Protein AF-A0A431KUE7-F1 (afdb_monomer_lite)

Foldseek 3Di:
DVVLCVLVVVVVVVVVVVVVVVVVVVVVVVVVVVVVVPPPPPPPPPDPDDDDPDPDDDDDDDDDDDDDDDDDDDDDDDDDDDDDPPVVPVVVVVPPPPDDPVVVVCCCVPPPVVLLVVLVVLLVVLLVVLVVCVVVVVDDLVVNLSVLLSQLVVLQVVLVVLVVPCVVNVDNSNSVSSNVSSVSSNVSSVVD

Structure (mmCIF, N/CA/C/O backbone):
data_AF-A0A431KUE7-F1
#
_entry.id   AF-A0A431KUE7-F1
#
loop_
_atom_site.group_PDB
_atom_site.id
_atom_site.type_symbol
_atom_site.label_atom_id
_atom_site.label_alt_id
_atom_site.label_comp_id
_atom_site.label_asym_id
_atom_site.label_entity_id
_atom_site.label_seq_id
_atom_site.pdbx_PDB_ins_code
_atom_site.Cartn_x
_atom_site.Cartn_y
_atom_site.Cartn_z
_atom_site.occupancy
_atom_site.B_iso_or_equiv
_atom_site.auth_seq_id
_atom_site.auth_comp_id
_atom_site.auth_asym_id
_atom_site.auth_atom_id
_atom_site.pdbx_PDB_model_num
ATOM 1 N N . MET A 1 1 ? -21.364 -4.964 9.726 1.00 56.75 1 MET A N 1
ATOM 2 C CA . MET A 1 1 ? -21.565 -6.120 8.824 1.00 56.75 1 MET A CA 1
ATOM 3 C C . MET A 1 1 ? -21.687 -5.742 7.345 1.00 56.75 1 MET A C 1
ATOM 5 O O . MET A 1 1 ? -20.859 -6.237 6.592 1.00 56.75 1 MET A O 1
ATOM 9 N N . PRO A 1 2 ? -22.594 -4.850 6.891 1.00 70.94 2 PRO A N 1
ATOM 10 C CA . PRO A 1 2 ? -22.755 -4.581 5.449 1.00 70.94 2 PRO A CA 1
ATOM 11 C C . PRO A 1 2 ? -21.521 -3.928 4.797 1.00 70.94 2 PRO A C 1
ATOM 13 O O . PRO A 1 2 ? -21.146 -4.286 3.687 1.00 70.94 2 PRO A O 1
ATOM 16 N N . LEU A 1 3 ? -20.826 -3.040 5.517 1.00 62.88 3 LEU A N 1
ATOM 17 C CA . LEU A 1 3 ? -19.594 -2.400 5.034 1.00 62.88 3 LEU A CA 1
ATOM 18 C C . LEU A 1 3 ? -18.443 -3.406 4.836 1.00 62.88 3 LEU A C 1
ATOM 20 O O . LEU A 1 3 ? -17.674 -3.296 3.890 1.00 62.88 3 LEU A O 1
ATOM 24 N N . LEU A 1 4 ? -18.357 -4.415 5.710 1.00 58.00 4 LEU A N 1
ATOM 25 C CA . LEU A 1 4 ? -17.328 -5.458 5.667 1.00 58.00 4 LEU A CA 1
ATOM 26 C C . LEU A 1 4 ? -17.503 -6.335 4.423 1.00 58.00 4 LEU A C 1
ATOM 28 O O . LEU A 1 4 ? -16.537 -6.604 3.715 1.00 58.00 4 LEU A O 1
ATOM 32 N N . LEU A 1 5 ? -18.747 -6.702 4.110 1.00 72.81 5 LEU A N 1
ATOM 33 C CA . LEU A 1 5 ? -19.073 -7.438 2.889 1.00 72.81 5 LEU A CA 1
ATOM 34 C C . LEU A 1 5 ? -18.775 -6.626 1.627 1.00 72.81 5 LEU A C 1
ATOM 36 O O . LEU A 1 5 ? -18.287 -7.190 0.656 1.00 72.81 5 LEU A O 1
ATOM 40 N N . LEU A 1 6 ? -19.003 -5.310 1.644 1.00 74.12 6 LEU A N 1
ATOM 41 C CA . LEU A 1 6 ? -18.660 -4.444 0.512 1.00 74.12 6 LEU A CA 1
ATOM 42 C C . LEU A 1 6 ? -17.153 -4.352 0.283 1.00 74.12 6 LEU A C 1
ATOM 44 O O . LEU A 1 6 ? -16.698 -4.410 -0.853 1.00 74.12 6 LEU A O 1
ATOM 48 N N . ILE A 1 7 ? -16.377 -4.240 1.355 1.00 71.88 7 ILE A N 1
ATOM 49 C CA . ILE A 1 7 ? -14.917 -4.155 1.297 1.00 71.88 7 ILE A CA 1
ATOM 50 C C . ILE A 1 7 ? -14.307 -5.461 0.782 1.00 71.88 7 ILE A C 1
ATOM 52 O O . ILE A 1 7 ? -13.531 -5.454 -0.175 1.00 71.88 7 ILE A O 1
ATOM 56 N N . VAL A 1 8 ? -14.676 -6.582 1.406 1.00 74.56 8 VAL A N 1
ATOM 57 C CA . VAL A 1 8 ? -14.211 -7.913 0.998 1.00 74.56 8 VAL A CA 1
ATOM 58 C C . VAL A 1 8 ? -14.700 -8.217 -0.412 1.00 74.56 8 VAL A C 1
ATOM 60 O O . VAL A 1 8 ? -13.931 -8.717 -1.225 1.00 74.56 8 VAL A O 1
ATOM 63 N N . GLY A 1 9 ? -15.937 -7.834 -0.731 1.00 75.94 9 GLY A N 1
ATOM 64 C CA . GLY A 1 9 ? -16.497 -7.906 -2.073 1.00 75.94 9 GLY A CA 1
ATOM 65 C C . GLY A 1 9 ? -15.663 -7.128 -3.085 1.00 75.94 9 GLY A C 1
ATOM 66 O O . GLY A 1 9 ? -15.292 -7.693 -4.103 1.00 75.94 9 GLY A O 1
ATOM 67 N N . CYS A 1 10 ? -15.285 -5.880 -2.804 1.00 77.50 10 CYS A N 1
ATOM 68 C CA . CYS A 1 10 ? -14.449 -5.074 -3.700 1.00 77.50 10 CYS A CA 1
ATOM 69 C C . CYS A 1 10 ? -13.061 -5.685 -3.925 1.00 77.50 10 CYS A C 1
ATOM 71 O O . CYS A 1 10 ? -12.593 -5.728 -5.063 1.00 77.50 10 CYS A O 1
ATOM 73 N N . LEU A 1 11 ? -12.413 -6.187 -2.868 1.00 78.44 11 LEU A N 1
ATOM 74 C CA . LEU A 1 11 ? -11.116 -6.862 -2.985 1.00 78.44 11 LEU A CA 1
ATOM 75 C C . LEU A 1 11 ? -11.233 -8.175 -3.768 1.00 78.44 11 LEU A C 1
ATOM 77 O O . LEU A 1 11 ? -10.432 -8.424 -4.667 1.00 78.44 11 LEU A O 1
ATOM 81 N N . ALA A 1 12 ? -12.259 -8.979 -3.482 1.00 71.50 12 ALA A N 1
ATOM 82 C CA . ALA A 1 12 ? -12.537 -10.221 -4.194 1.00 71.50 12 ALA A CA 1
ATOM 83 C C . ALA A 1 12 ? -12.877 -9.964 -5.667 1.00 71.50 12 ALA A C 1
ATOM 85 O O . ALA A 1 12 ? -12.396 -10.681 -6.537 1.00 71.50 12 ALA A O 1
ATOM 86 N N . ILE A 1 13 ? -13.646 -8.915 -5.965 1.00 84.38 13 ILE A N 1
ATOM 87 C CA . ILE A 1 13 ? -13.964 -8.485 -7.329 1.00 84.38 13 ILE A CA 1
ATOM 88 C C . ILE A 1 13 ? -12.685 -8.053 -8.044 1.00 84.38 13 ILE A C 1
ATOM 90 O O . ILE A 1 13 ? -12.422 -8.534 -9.141 1.00 84.38 13 ILE A O 1
ATOM 94 N N . GLY A 1 14 ? -11.855 -7.207 -7.431 1.00 78.69 14 GLY A N 1
ATOM 95 C CA . GLY A 1 14 ? -10.575 -6.799 -8.015 1.00 78.69 14 GLY A CA 1
ATOM 96 C C . GLY A 1 14 ? -9.669 -7.995 -8.323 1.00 78.69 14 GLY A C 1
ATOM 97 O O . GLY A 1 14 ? -9.117 -8.084 -9.421 1.00 78.69 14 GLY A O 1
ATOM 98 N N . PHE A 1 15 ? -9.594 -8.949 -7.394 1.00 78.62 15 PHE A N 1
ATOM 99 C CA . PHE A 1 15 ? -8.848 -10.194 -7.559 1.00 78.62 15 PHE A CA 1
ATOM 100 C C . PHE A 1 15 ? -9.417 -11.074 -8.686 1.00 78.62 15 PHE A C 1
ATOM 102 O O . PHE A 1 15 ? -8.670 -11.495 -9.568 1.00 78.62 15 PHE A O 1
ATOM 109 N N . LEU A 1 16 ? -10.739 -11.286 -8.729 1.00 81.56 16 LEU A N 1
ATOM 110 C CA . LEU A 1 16 ? -11.398 -12.037 -9.805 1.00 81.56 16 LEU A CA 1
ATOM 111 C C . LEU A 1 16 ? -11.159 -11.391 -11.171 1.00 81.56 16 LEU A C 1
ATOM 113 O O . LEU A 1 16 ? -10.879 -12.088 -12.140 1.00 81.56 16 LEU A O 1
ATOM 117 N N . TRP A 1 17 ? -11.245 -10.065 -11.263 1.00 84.31 17 TRP A N 1
ATOM 118 C CA . TRP A 1 17 ? -10.994 -9.342 -12.509 1.00 84.31 17 TRP A CA 1
ATOM 119 C C . TRP A 1 17 ? -9.551 -9.494 -12.982 1.00 84.31 17 TRP A C 1
ATOM 121 O O . TRP A 1 17 ? -9.301 -9.594 -14.184 1.00 84.31 17 TRP A O 1
ATOM 131 N N . GLN A 1 18 ? -8.602 -9.523 -12.050 1.00 83.31 18 GLN A N 1
ATOM 132 C CA . GLN A 1 18 ? -7.198 -9.746 -12.358 1.00 83.31 18 GLN A CA 1
ATOM 133 C C . GLN A 1 18 ? -6.961 -11.166 -12.887 1.00 83.31 18 GLN A C 1
ATOM 135 O O . GLN A 1 18 ? -6.241 -11.335 -13.872 1.00 83.31 18 GLN A O 1
ATOM 140 N N . GLU A 1 19 ? -7.612 -12.165 -12.291 1.00 79.94 19 GLU A N 1
ATOM 141 C CA . GLU A 1 19 ? -7.506 -13.554 -12.735 1.00 79.94 19 GLU A CA 1
ATOM 142 C C . GLU A 1 19 ? -8.193 -13.763 -14.092 1.00 79.94 19 GLU A C 1
ATOM 144 O O . GLU A 1 19 ? -7.609 -14.357 -14.993 1.00 79.94 19 GLU A O 1
ATOM 149 N N . VAL A 1 20 ? -9.370 -13.169 -14.314 1.00 90.25 20 VAL A N 1
ATOM 150 C CA . VAL A 1 20 ? -10.045 -13.190 -15.625 1.00 90.25 20 VAL A CA 1
ATOM 151 C C . VAL A 1 20 ? -9.170 -12.572 -16.714 1.00 90.25 20 VAL A C 1
ATOM 153 O O . VAL A 1 20 ? -9.070 -13.138 -17.802 1.00 90.25 20 VAL A O 1
ATOM 156 N N . ARG A 1 21 ? -8.511 -11.439 -16.434 1.00 88.00 21 ARG A N 1
ATOM 157 C CA . ARG A 1 21 ? -7.560 -10.827 -17.378 1.00 88.00 21 ARG A CA 1
ATOM 158 C C . ARG A 1 21 ? -6.402 -11.776 -17.679 1.00 88.00 21 ARG A C 1
ATOM 160 O O . ARG A 1 21 ? -6.122 -12.027 -18.841 1.00 88.00 21 ARG A O 1
ATOM 167 N N . ARG A 1 22 ? -5.823 -12.400 -16.650 1.00 88.25 22 ARG A N 1
ATOM 168 C CA . ARG A 1 22 ? -4.734 -13.376 -16.806 1.00 88.25 22 ARG A CA 1
ATOM 169 C C . ARG A 1 22 ? -5.136 -14.580 -17.660 1.00 88.25 22 ARG A C 1
ATOM 171 O O . ARG A 1 22 ? -4.338 -15.044 -18.471 1.00 88.25 22 ARG A O 1
ATOM 178 N N . LEU A 1 23 ? -6.344 -15.111 -17.464 1.00 89.56 23 LEU A N 1
ATOM 179 C CA . LEU A 1 23 ? -6.851 -16.229 -18.261 1.00 89.56 23 LEU A CA 1
ATOM 180 C C . LEU A 1 23 ? -7.063 -15.805 -19.713 1.00 89.56 23 LEU A C 1
ATOM 182 O O . LEU A 1 23 ? -6.693 -16.551 -20.614 1.00 89.56 23 LEU A O 1
ATOM 186 N N . ARG A 1 24 ? -7.608 -14.607 -19.935 1.00 93.06 24 ARG A N 1
ATOM 187 C CA . ARG A 1 24 ? -7.856 -14.074 -21.276 1.00 93.06 24 ARG A CA 1
ATOM 188 C C . ARG A 1 24 ? -6.556 -13.863 -22.052 1.00 93.06 24 ARG A C 1
ATOM 190 O O . ARG A 1 24 ? -6.455 -14.359 -23.166 1.00 93.06 24 ARG A O 1
ATOM 197 N N . ASP A 1 25 ? -5.542 -13.272 -21.422 1.00 93.00 25 ASP A N 1
ATOM 198 C CA . ASP A 1 25 ? -4.220 -13.079 -22.035 1.00 93.00 25 ASP A CA 1
ATOM 199 C C . ASP A 1 25 ? -3.572 -14.426 -22.419 1.00 93.00 25 ASP A C 1
ATOM 201 O O . ASP A 1 25 ? -2.949 -14.564 -23.473 1.00 93.00 25 ASP A O 1
ATOM 205 N N . ARG A 1 26 ? -3.741 -15.462 -21.580 1.00 90.44 26 ARG A N 1
ATOM 206 C CA . ARG A 1 26 ? -3.247 -16.818 -21.881 1.00 90.44 26 ARG A CA 1
ATOM 207 C C . ARG A 1 26 ? -3.989 -17.460 -23.046 1.00 90.44 26 ARG A C 1
ATOM 209 O O . ARG A 1 26 ? -3.343 -18.130 -23.844 1.00 90.44 26 ARG A O 1
ATOM 216 N N . VAL A 1 27 ? -5.308 -17.280 -23.130 1.00 94.75 27 VAL A N 1
ATOM 217 C CA . VAL A 1 27 ? -6.106 -17.783 -24.257 1.00 94.75 27 VAL A CA 1
ATOM 218 C C . VAL A 1 27 ? -5.650 -17.118 -25.548 1.00 94.75 27 VAL A C 1
ATOM 220 O O . VAL A 1 27 ? -5.309 -17.829 -26.480 1.00 94.75 27 VAL A O 1
ATOM 223 N N . GLU A 1 28 ? -5.519 -15.793 -25.567 1.00 94.56 28 GLU A N 1
ATOM 224 C CA . GLU A 1 28 ? -5.080 -15.052 -26.757 1.00 94.56 28 GLU A CA 1
ATOM 225 C C . GLU A 1 28 ? -3.667 -15.465 -27.207 1.00 94.56 28 GLU A C 1
ATOM 227 O O . GLU A 1 28 ? -3.408 -15.660 -28.393 1.00 9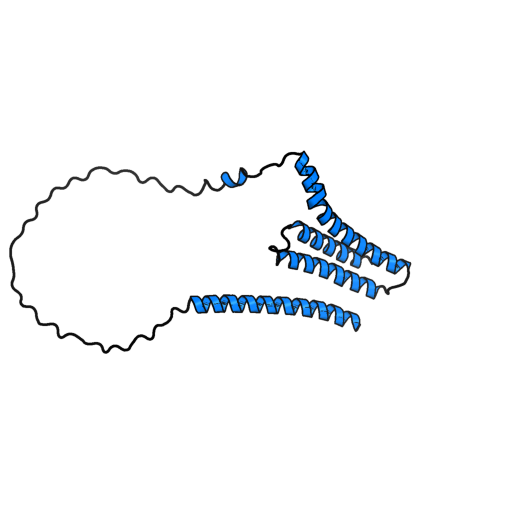4.56 28 GLU A O 1
ATOM 232 N N . THR A 1 29 ? -2.760 -15.713 -26.255 1.00 93.38 29 THR A N 1
ATOM 233 C CA . THR A 1 29 ? -1.410 -16.223 -26.553 1.00 93.38 29 THR A CA 1
ATOM 234 C C . THR A 1 29 ? -1.446 -17.634 -27.154 1.00 93.38 29 THR A C 1
ATOM 236 O O . THR A 1 29 ? -0.718 -17.925 -28.104 1.00 93.38 29 THR A O 1
ATOM 239 N N . LEU A 1 30 ? -2.278 -18.526 -26.605 1.00 91.38 30 LEU A N 1
ATOM 240 C CA . LEU A 1 30 ? -2.422 -19.900 -27.095 1.00 91.38 30 LEU A CA 1
ATOM 241 C C . LEU A 1 30 ? -3.099 -19.934 -28.466 1.00 91.38 30 LEU A C 1
ATOM 243 O O . LEU A 1 30 ? -2.631 -20.645 -29.349 1.00 91.38 30 LEU A O 1
ATOM 247 N N . GLU A 1 31 ? -4.158 -19.152 -28.659 1.00 94.00 31 GLU A N 1
ATOM 248 C CA . GLU A 1 31 ? -4.837 -18.994 -29.946 1.00 94.00 31 GLU A CA 1
ATOM 249 C C . GLU 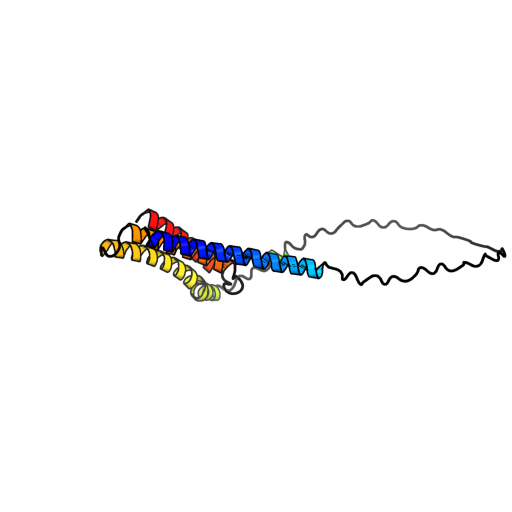A 1 31 ? -3.877 -18.449 -31.005 1.00 94.00 31 GLU A C 1
ATOM 251 O O . GLU A 1 31 ? -3.817 -18.998 -32.104 1.00 94.00 31 GLU A O 1
ATOM 256 N N . GLY A 1 32 ? -3.052 -17.454 -30.663 1.00 92.44 32 GLY A N 1
ATOM 257 C CA . GLY A 1 32 ? -1.993 -16.956 -31.542 1.00 92.44 32 GLY A CA 1
ATOM 258 C C . GLY A 1 32 ? -0.961 -18.030 -31.903 1.00 92.44 32 GLY A C 1
ATOM 259 O O . GLY A 1 32 ? -0.562 -18.140 -33.063 1.00 92.44 32 GLY A O 1
ATOM 260 N N . TRP A 1 33 ? -0.566 -18.874 -30.944 1.00 91.12 33 TRP A N 1
ATOM 261 C CA . TRP A 1 33 ? 0.349 -19.992 -31.194 1.00 91.12 33 TRP A CA 1
ATOM 262 C C . TRP A 1 33 ? -0.277 -21.073 -32.083 1.00 91.12 33 TRP A C 1
ATOM 264 O O . TRP A 1 33 ? 0.384 -21.562 -32.999 1.00 91.12 33 TRP A O 1
ATOM 274 N N . PHE A 1 34 ? -1.552 -21.413 -31.877 1.00 87.19 34 PHE A N 1
ATOM 275 C CA . PHE A 1 34 ? -2.282 -22.345 -32.740 1.00 87.19 34 PHE A CA 1
ATOM 276 C C . PHE A 1 34 ? -2.494 -21.782 -34.145 1.00 87.19 34 PHE A C 1
ATOM 278 O O . PHE A 1 34 ? -2.317 -22.519 -35.108 1.00 87.19 34 PHE A O 1
ATOM 285 N N . ALA A 1 35 ? -2.810 -20.494 -34.287 1.00 86.44 35 ALA A N 1
ATOM 286 C CA . ALA A 1 35 ? -2.946 -19.842 -35.587 1.00 86.44 35 ALA A CA 1
ATOM 287 C C . ALA A 1 35 ? -1.615 -19.806 -36.357 1.00 86.44 35 ALA A C 1
ATOM 289 O O . ALA A 1 35 ? -1.604 -20.003 -37.568 1.00 86.44 35 ALA A O 1
ATOM 290 N N . ALA A 1 36 ? -0.492 -19.612 -35.659 1.00 82.38 36 ALA A N 1
ATOM 291 C CA . ALA A 1 36 ? 0.844 -19.676 -36.253 1.00 82.38 36 ALA A CA 1
ATOM 292 C C . ALA A 1 36 ? 1.298 -21.116 -36.567 1.00 82.38 36 ALA A C 1
ATOM 294 O O . ALA A 1 36 ? 2.047 -21.335 -37.517 1.00 82.38 36 ALA A O 1
ATOM 295 N N . SER A 1 37 ? 0.850 -22.097 -35.775 1.00 78.19 37 SER A N 1
ATOM 296 C CA . SER A 1 37 ? 1.169 -23.525 -35.949 1.00 78.19 37 SER A CA 1
ATOM 297 C C . SER A 1 37 ? 0.235 -24.230 -36.933 1.00 78.19 37 SER A C 1
ATOM 299 O O . SER A 1 37 ? 0.568 -25.302 -37.440 1.00 78.19 37 SER A O 1
ATOM 301 N N . ALA A 1 38 ? -0.922 -23.636 -37.229 1.00 74.19 38 ALA A N 1
ATOM 302 C CA . ALA A 1 38 ? -1.774 -24.022 -38.334 1.00 74.19 38 ALA A CA 1
ATOM 303 C C . ALA A 1 38 ? -1.050 -23.651 -39.630 1.00 74.19 38 ALA A C 1
ATOM 305 O O . ALA A 1 38 ? -1.255 -22.589 -40.217 1.00 74.19 38 ALA A O 1
ATOM 306 N N . THR A 1 39 ? -0.176 -24.551 -40.084 1.00 66.25 39 THR A N 1
ATOM 307 C CA . THR A 1 39 ? 0.255 -24.571 -41.479 1.00 66.25 39 THR A CA 1
ATOM 308 C C . THR A 1 39 ? -1.028 -24.503 -42.302 1.00 66.25 39 THR A C 1
ATOM 310 O O . THR A 1 39 ? -1.930 -25.306 -42.034 1.00 66.25 39 THR A O 1
ATOM 313 N N . PRO A 1 40 ? -1.178 -23.562 -43.252 1.00 62.28 40 PRO A N 1
ATOM 314 C CA . PRO A 1 40 ? -2.318 -23.616 -44.136 1.00 62.28 40 PRO A CA 1
ATOM 315 C C . PRO A 1 40 ? -2.232 -24.986 -44.793 1.00 62.28 40 PRO A C 1
ATOM 317 O O . PRO A 1 40 ? -1.294 -25.253 -45.547 1.00 62.28 40 PRO A O 1
ATOM 320 N N . VAL A 1 41 ? -3.171 -25.878 -44.473 1.00 61.44 41 VAL A N 1
ATOM 321 C CA . VAL A 1 41 ? -3.454 -27.022 -45.325 1.00 61.44 41 VAL A CA 1
ATOM 322 C C . VAL A 1 41 ? -4.012 -26.373 -46.577 1.00 61.44 41 VAL A C 1
ATOM 324 O O . VAL A 1 41 ? -5.215 -26.157 -46.709 1.00 61.44 41 VAL A O 1
ATOM 327 N N . ALA A 1 42 ? -3.096 -25.934 -47.444 1.00 57.59 42 ALA A N 1
ATOM 328 C CA . ALA A 1 42 ? -3.391 -25.632 -48.820 1.00 57.59 42 ALA A CA 1
ATOM 329 C C . ALA A 1 42 ? -4.199 -26.832 -49.283 1.00 57.59 42 ALA A C 1
ATOM 331 O O . ALA A 1 42 ? -3.717 -27.964 -49.191 1.00 57.59 42 ALA A O 1
ATOM 332 N N . ALA A 1 43 ? -5.462 -26.580 -49.628 1.00 60.66 43 ALA A N 1
ATOM 333 C CA . ALA A 1 43 ? -6.354 -27.583 -50.163 1.00 60.66 43 ALA A CA 1
ATOM 334 C C . ALA A 1 43 ? -5.547 -28.371 -51.187 1.00 60.66 43 ALA A C 1
ATOM 336 O O . ALA A 1 43 ? -5.131 -27.794 -52.189 1.00 60.66 43 ALA A O 1
ATOM 337 N N . VAL A 1 44 ? -5.233 -29.633 -50.878 1.00 57.59 44 VAL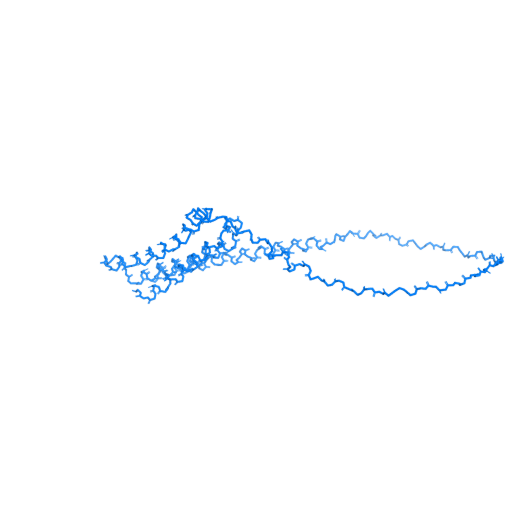 A N 1
ATOM 338 C CA . VAL A 1 44 ? -4.527 -30.509 -51.805 1.00 57.59 44 VAL A CA 1
ATOM 339 C C . VAL A 1 44 ? -5.430 -30.546 -53.030 1.00 57.59 44 VAL A C 1
ATOM 341 O O . VAL A 1 44 ? -6.547 -31.061 -52.916 1.00 57.59 44 VAL A O 1
ATOM 344 N N . PRO A 1 45 ? -5.045 -29.939 -54.168 1.00 55.88 45 PRO A N 1
ATOM 345 C CA . PRO A 1 45 ? -5.863 -30.068 -55.350 1.00 55.88 45 PRO A CA 1
ATOM 346 C C . PRO A 1 45 ? -5.878 -31.559 -55.666 1.00 55.88 45 PRO A C 1
ATOM 348 O O . PRO A 1 45 ? -4.823 -32.183 -55.784 1.00 55.88 45 PRO A O 1
ATOM 351 N N . SER A 1 46 ? -7.070 -32.145 -55.749 1.00 61.03 46 SER A N 1
ATOM 352 C CA . SER A 1 46 ? -7.265 -33.495 -56.259 1.00 61.03 46 SER A CA 1
ATOM 353 C C . SER A 1 46 ? -6.845 -33.501 -57.726 1.00 61.03 46 SER A C 1
ATOM 355 O O . SER A 1 46 ? -7.668 -33.314 -58.621 1.00 61.03 46 SER A O 1
ATOM 357 N N . GLN A 1 47 ? -5.543 -33.623 -57.972 1.00 57.12 47 GLN A N 1
ATOM 358 C CA . GLN A 1 47 ? -5.026 -33.878 -59.299 1.00 57.12 47 GLN A CA 1
ATOM 359 C C . GLN A 1 47 ? -5.243 -35.362 -59.598 1.00 57.12 47 GLN A C 1
ATOM 361 O O . GLN A 1 47 ? -4.865 -36.209 -58.782 1.00 57.12 47 GLN A O 1
ATOM 366 N N . PRO A 1 48 ? -5.889 -35.702 -60.724 1.00 53.72 48 PRO A N 1
ATOM 367 C CA . PRO A 1 48 ? -6.018 -37.087 -61.132 1.00 53.72 48 PRO A CA 1
ATOM 368 C C . PRO A 1 48 ? -4.616 -37.662 -61.336 1.00 53.72 48 PRO A C 1
ATOM 370 O O . PRO A 1 48 ? -3.789 -37.083 -62.039 1.00 53.72 48 PRO A O 1
ATOM 373 N N . VAL A 1 49 ? -4.353 -38.799 -60.697 1.00 56.00 49 VAL A N 1
ATOM 374 C CA . VAL A 1 49 ? -3.137 -39.582 -60.906 1.00 56.00 49 VAL A CA 1
ATOM 375 C C . VAL A 1 49 ? -3.141 -40.047 -62.362 1.00 56.00 49 VAL A C 1
ATOM 377 O O . VAL A 1 49 ? -3.846 -40.988 -62.720 1.00 56.00 49 VAL A O 1
ATOM 380 N N . TYR A 1 50 ? -2.386 -39.363 -63.218 1.00 60.56 50 TYR A N 1
ATOM 381 C CA . TYR A 1 50 ? -1.999 -39.910 -64.511 1.00 60.56 50 TYR A CA 1
ATOM 382 C C . TYR A 1 50 ? -0.850 -40.873 -64.242 1.00 60.56 50 TYR A C 1
ATOM 384 O O . TYR A 1 50 ? 0.216 -40.445 -63.811 1.00 60.56 50 TYR A O 1
ATOM 392 N N . VAL A 1 51 ? -1.085 -42.168 -64.441 1.00 63.31 51 VAL A N 1
ATOM 393 C CA . VAL A 1 51 ? -0.020 -43.171 -64.495 1.00 63.31 51 VAL A CA 1
ATOM 394 C C . VAL A 1 51 ? 0.529 -43.122 -65.920 1.00 63.31 51 VAL A C 1
ATOM 396 O O . VAL A 1 51 ? -0.196 -43.509 -66.841 1.00 63.31 51 VAL A O 1
ATOM 399 N N . PRO A 1 52 ? 1.753 -42.619 -66.158 1.00 64.06 52 PRO A N 1
ATOM 400 C CA . PRO A 1 52 ? 2.348 -42.714 -67.479 1.00 64.06 52 PRO A CA 1
ATOM 401 C C . PRO A 1 52 ? 2.571 -44.193 -67.804 1.00 64.06 52 PRO A C 1
ATOM 403 O O . PRO A 1 52 ? 3.173 -44.919 -67.018 1.00 64.06 52 PRO A O 1
ATOM 406 N N . LEU A 1 53 ? 2.065 -44.639 -68.955 1.00 59.31 53 LEU A N 1
ATOM 407 C CA . LEU A 1 53 ? 2.463 -45.910 -69.551 1.00 59.31 53 LEU A CA 1
ATOM 408 C C . LEU A 1 53 ? 3.955 -45.823 -69.868 1.00 59.31 53 LEU A C 1
ATOM 410 O O . LEU A 1 53 ? 4.362 -45.115 -70.786 1.00 59.31 53 LEU A O 1
ATOM 414 N N . GLU A 1 54 ? 4.746 -46.508 -69.057 1.00 66.19 54 GLU A N 1
ATOM 415 C CA . GLU A 1 54 ? 6.179 -46.690 -69.227 1.00 66.19 54 GLU A CA 1
ATOM 416 C C . GLU A 1 54 ? 6.423 -47.492 -70.518 1.00 66.19 54 GLU A C 1
ATOM 418 O O . GLU A 1 54 ? 5.924 -48.617 -70.640 1.00 66.19 54 GLU A O 1
ATOM 423 N N . PRO A 1 55 ? 7.126 -46.940 -71.525 1.00 54.28 55 PRO A N 1
ATOM 424 C CA . PRO A 1 55 ? 7.548 -47.728 -72.668 1.00 54.28 55 PRO A CA 1
ATOM 425 C C . PRO A 1 55 ? 8.630 -48.714 -72.221 1.00 54.28 55 PRO A C 1
ATOM 427 O O . PRO A 1 55 ? 9.643 -48.329 -71.641 1.00 54.28 55 PRO A O 1
ATOM 430 N N . LEU A 1 56 ? 8.367 -49.989 -72.498 1.00 54.22 56 LEU A N 1
ATOM 431 C CA . LEU A 1 56 ? 9.245 -51.139 -72.299 1.00 54.22 56 LEU A CA 1
ATOM 432 C C . LEU A 1 56 ? 10.657 -50.869 -72.880 1.00 54.22 56 LEU A C 1
ATOM 434 O O . LEU A 1 56 ? 10.752 -50.263 -73.949 1.00 54.22 56 LEU A O 1
ATOM 438 N N . PRO A 1 57 ? 11.741 -51.296 -72.204 1.00 51.72 57 PRO A N 1
ATOM 439 C CA . PRO A 1 57 ? 13.105 -50.884 -72.525 1.00 51.72 57 PRO A CA 1
ATOM 440 C C . PRO A 1 57 ? 13.647 -51.582 -73.774 1.00 51.72 57 PRO A C 1
ATOM 442 O O . PRO A 1 57 ? 13.630 -52.810 -73.852 1.00 51.72 57 PRO A O 1
ATOM 445 N N . ASP A 1 58 ? 14.231 -50.810 -74.691 1.00 44.25 58 ASP A N 1
ATOM 446 C CA . ASP A 1 58 ? 15.184 -51.356 -75.656 1.00 44.25 58 ASP A CA 1
ATOM 447 C C . ASP A 1 58 ? 16.548 -51.481 -74.972 1.00 44.25 58 ASP A C 1
ATOM 449 O O . ASP A 1 58 ? 17.283 -50.514 -74.757 1.00 44.25 58 ASP A O 1
ATOM 453 N N . LEU A 1 59 ? 16.837 -52.717 -74.578 1.00 54.75 59 LEU A N 1
ATOM 454 C CA . LEU A 1 59 ? 18.143 -53.186 -74.149 1.00 54.75 59 LEU A CA 1
ATOM 455 C C . LEU A 1 59 ? 19.062 -53.289 -75.369 1.00 54.75 59 LEU A C 1
ATOM 457 O O . LEU A 1 59 ? 18.822 -54.119 -76.245 1.00 54.75 59 LEU A O 1
ATOM 461 N N . VAL A 1 60 ? 20.141 -52.505 -75.387 1.00 49.94 60 VAL A N 1
ATOM 462 C CA . VAL A 1 60 ? 21.372 -52.859 -76.106 1.00 49.94 60 VAL A CA 1
ATOM 463 C C . VAL A 1 60 ? 22.573 -52.534 -75.210 1.00 49.94 60 VAL A C 1
ATOM 465 O O . VAL A 1 60 ? 22.994 -51.387 -75.072 1.00 49.94 60 VAL A O 1
ATOM 468 N N . ASP A 1 61 ? 23.038 -53.603 -74.565 1.00 38.88 61 ASP A N 1
ATOM 469 C CA . ASP A 1 61 ? 24.389 -53.919 -74.074 1.00 38.88 61 ASP A CA 1
ATOM 470 C C . ASP A 1 61 ? 25.502 -53.505 -75.070 1.00 38.88 61 ASP A C 1
ATOM 472 O O . ASP A 1 61 ? 25.241 -53.400 -76.262 1.00 38.88 61 ASP A O 1
ATOM 476 N N . ALA A 1 62 ? 26.791 -53.338 -74.774 1.00 39.41 62 ALA A N 1
ATOM 477 C CA . ALA A 1 62 ? 27.662 -53.374 -73.600 1.00 39.41 62 ALA A CA 1
ATOM 478 C C . ALA A 1 62 ? 29.062 -52.884 -74.084 1.00 39.41 62 ALA A C 1
ATOM 480 O O . ALA A 1 62 ? 29.222 -52.519 -75.248 1.00 39.41 62 ALA A O 1
ATOM 481 N N . GLU A 1 63 ? 30.056 -52.948 -73.190 1.00 40.31 63 GLU A N 1
ATOM 482 C CA . GLU A 1 63 ? 31.505 -52.727 -73.386 1.00 40.31 63 GLU A CA 1
ATOM 483 C C . GLU A 1 63 ? 31.975 -51.252 -73.476 1.00 40.31 63 GLU A C 1
ATOM 485 O O . GLU A 1 63 ? 31.413 -50.438 -74.191 1.00 40.31 63 GLU A O 1
ATOM 490 N N . ASP A 1 64 ? 33.018 -50.784 -72.781 1.00 38.66 64 ASP A N 1
ATOM 491 C CA . ASP A 1 64 ? 34.105 -51.478 -72.092 1.00 38.66 64 ASP A CA 1
ATOM 492 C C . ASP A 1 64 ? 34.762 -50.562 -71.025 1.00 38.66 64 ASP A C 1
ATOM 494 O O . ASP A 1 64 ? 34.783 -49.334 -71.129 1.00 38.66 64 ASP A O 1
ATOM 498 N N . ARG A 1 65 ? 35.276 -51.203 -69.977 1.00 38.59 65 ARG A N 1
ATOM 499 C CA . ARG A 1 65 ? 36.032 -50.710 -68.800 1.00 38.59 65 ARG A CA 1
ATOM 500 C C . ARG A 1 65 ? 37.481 -50.356 -69.275 1.00 38.59 65 ARG A C 1
ATOM 502 O O . ARG A 1 65 ? 37.868 -50.915 -70.294 1.00 38.59 65 ARG A O 1
ATOM 509 N N . PRO A 1 66 ? 38.343 -49.539 -68.594 1.00 47.34 66 PRO A N 1
ATOM 510 C CA . PRO A 1 66 ? 38.714 -49.813 -67.214 1.00 47.34 66 PRO A CA 1
ATOM 511 C C . PRO A 1 66 ? 39.133 -48.738 -66.208 1.00 47.34 66 PRO A C 1
ATOM 513 O O . PRO A 1 66 ? 39.657 -47.674 -66.503 1.00 47.34 66 PRO A O 1
ATOM 516 N N . ALA A 1 67 ? 38.901 -49.149 -64.957 1.00 43.56 67 ALA A N 1
ATOM 517 C CA . ALA A 1 67 ? 39.493 -48.649 -63.735 1.00 43.56 67 ALA A CA 1
ATOM 518 C C . ALA A 1 67 ? 41.004 -48.888 -63.724 1.00 43.56 67 ALA A C 1
ATOM 520 O O . ALA A 1 67 ? 41.436 -49.978 -64.083 1.00 43.56 67 ALA A O 1
ATOM 521 N N . GLU A 1 68 ? 41.764 -47.951 -63.163 1.00 46.56 68 GLU A N 1
ATOM 522 C CA . GLU A 1 68 ? 42.904 -48.316 -62.330 1.00 46.56 68 GLU A CA 1
ATOM 523 C C . GLU A 1 68 ? 43.120 -47.307 -61.193 1.00 46.56 68 GLU A C 1
ATOM 525 O O . GLU A 1 68 ? 42.711 -46.148 -61.293 1.00 46.56 68 GLU A O 1
ATOM 530 N N . PRO A 1 69 ? 43.676 -47.797 -60.073 1.00 45.44 69 PRO A N 1
ATOM 531 C CA . PRO A 1 69 ? 43.644 -47.199 -58.750 1.00 45.44 69 PRO A CA 1
ATOM 532 C C . PRO A 1 69 ? 44.960 -46.470 -58.461 1.00 45.44 69 PRO A C 1
ATOM 534 O O . PRO A 1 69 ? 45.885 -46.533 -59.252 1.00 45.44 69 PRO A O 1
ATOM 537 N N . ILE A 1 70 ? 45.068 -45.833 -57.297 1.00 47.91 70 ILE A N 1
ATOM 538 C CA . ILE A 1 70 ? 46.224 -45.962 -56.396 1.00 47.91 70 ILE A CA 1
ATOM 539 C C . I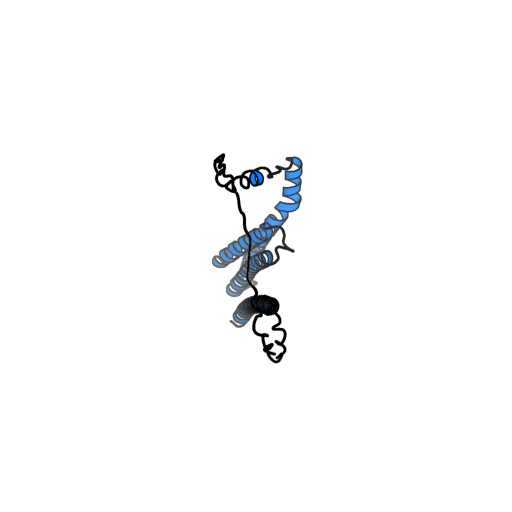LE A 1 70 ? 45.785 -45.395 -55.044 1.00 47.91 70 ILE A C 1
ATOM 541 O O . ILE A 1 70 ? 45.304 -44.269 -54.923 1.00 47.91 70 ILE A O 1
ATOM 545 N N . ALA A 1 71 ? 45.909 -46.248 -54.036 1.00 41.44 71 ALA A N 1
ATOM 546 C CA . ALA A 1 71 ? 45.841 -45.896 -52.636 1.00 41.44 71 ALA A CA 1
ATOM 547 C C . ALA A 1 71 ? 47.080 -45.089 -52.240 1.00 41.44 71 ALA A C 1
ATOM 549 O O . ALA A 1 71 ? 48.171 -45.418 -52.682 1.00 41.44 71 ALA A O 1
ATOM 550 N N . GLU A 1 72 ? 46.934 -44.155 -51.304 1.00 50.19 72 GLU A N 1
ATOM 551 C CA . GLU A 1 72 ? 47.857 -44.098 -50.170 1.00 50.19 72 GLU A CA 1
ATOM 552 C C . GLU A 1 72 ? 47.186 -43.385 -48.981 1.00 50.19 72 GLU A C 1
ATOM 554 O O . GLU A 1 72 ? 46.728 -42.248 -49.112 1.00 50.19 72 GLU A O 1
ATOM 559 N N . PRO A 1 73 ? 47.058 -44.060 -47.824 1.00 51.47 73 PRO A N 1
ATOM 560 C CA . PRO A 1 73 ? 46.495 -43.484 -46.617 1.00 51.47 73 PRO A CA 1
ATOM 561 C C . PRO A 1 73 ? 47.615 -42.792 -45.849 1.00 51.47 73 PRO A C 1
ATOM 563 O O . PRO A 1 73 ? 48.569 -43.445 -45.427 1.00 51.47 73 PRO A O 1
ATOM 566 N N . VAL A 1 74 ? 47.507 -41.486 -45.608 1.00 47.12 74 VAL A N 1
ATOM 567 C CA . VAL A 1 74 ? 48.449 -40.830 -44.700 1.00 47.12 74 VAL A CA 1
ATOM 568 C C . VAL A 1 74 ? 47.743 -39.818 -43.803 1.00 47.12 74 VAL A C 1
ATOM 570 O O . VAL A 1 74 ? 47.063 -38.903 -44.253 1.00 47.12 74 VAL A O 1
ATOM 573 N N . VAL A 1 75 ? 48.034 -39.998 -42.516 1.00 42.81 75 VAL A N 1
ATOM 574 C CA . VAL A 1 75 ? 47.955 -39.052 -41.399 1.00 42.81 75 VAL A CA 1
ATOM 575 C C . VAL A 1 75 ? 46.613 -38.942 -40.672 1.00 42.81 75 VAL A C 1
ATOM 577 O O . VAL A 1 75 ? 45.797 -38.050 -40.885 1.00 42.81 75 VAL A O 1
ATOM 580 N N . SER A 1 76 ? 46.492 -39.796 -39.654 1.00 43.91 76 SER A N 1
ATOM 581 C CA . SER A 1 76 ? 45.794 -39.498 -38.406 1.00 43.91 76 SER A CA 1
ATOM 582 C C . SER A 1 76 ? 46.196 -38.115 -37.886 1.00 43.91 76 SER A C 1
ATOM 584 O O . SER A 1 76 ? 47.347 -37.912 -37.507 1.00 43.91 76 SER A O 1
ATOM 586 N N . THR A 1 77 ? 45.244 -37.188 -37.803 1.00 42.91 77 THR A N 1
ATOM 587 C CA . THR A 1 77 ? 45.371 -36.025 -36.916 1.00 42.91 77 THR A CA 1
ATOM 588 C C . THR A 1 77 ? 44.347 -36.187 -35.791 1.00 42.91 77 THR A C 1
ATOM 590 O O . THR A 1 77 ? 43.189 -36.489 -36.088 1.00 42.91 77 THR A O 1
ATOM 593 N N . PRO A 1 78 ? 44.739 -36.071 -34.510 1.00 49.81 78 PRO A N 1
ATOM 594 C CA . PRO A 1 78 ? 43.839 -36.322 -33.391 1.00 49.81 78 PRO A CA 1
ATOM 595 C C . PRO A 1 78 ? 42.749 -35.254 -33.347 1.00 49.81 78 PRO A C 1
ATOM 597 O O . PRO A 1 78 ? 43.049 -34.068 -33.460 1.00 49.81 78 PRO A O 1
ATOM 600 N N . ALA A 1 79 ? 41.503 -35.669 -33.136 1.00 55.28 79 ALA A N 1
ATOM 601 C CA . ALA A 1 79 ? 40.412 -34.764 -32.805 1.00 55.28 79 ALA A CA 1
ATOM 602 C C . ALA A 1 79 ? 40.709 -34.034 -31.479 1.00 55.28 79 ALA A C 1
ATOM 604 O O . ALA A 1 79 ? 40.915 -34.707 -30.463 1.00 55.28 79 ALA A O 1
ATOM 605 N N . PRO A 1 80 ? 40.692 -32.689 -31.437 1.00 55.62 80 PRO A N 1
ATOM 606 C CA . PRO A 1 80 ? 40.630 -31.964 -30.182 1.00 55.62 80 PRO A CA 1
ATOM 607 C C . PRO A 1 80 ? 39.183 -31.883 -29.702 1.00 55.62 80 PRO A C 1
ATOM 609 O O . PRO A 1 80 ? 38.259 -31.492 -30.413 1.00 55.62 80 PRO A O 1
ATOM 612 N N . ILE A 1 81 ? 39.034 -32.319 -28.465 1.00 53.78 81 ILE A N 1
ATOM 613 C CA . ILE A 1 81 ? 37.833 -32.405 -27.655 1.00 53.78 81 ILE A CA 1
ATOM 614 C C . ILE A 1 81 ? 37.231 -31.010 -27.423 1.00 53.78 81 ILE A C 1
ATOM 616 O O . ILE A 1 81 ? 37.951 -30.065 -27.125 1.00 53.78 81 ILE A O 1
ATOM 620 N N . ALA A 1 82 ? 35.903 -30.947 -27.539 1.00 52.25 82 ALA A N 1
ATOM 621 C CA . ALA A 1 82 ? 34.966 -29.963 -26.995 1.00 52.25 82 ALA A CA 1
ATOM 622 C C . ALA A 1 82 ? 35.555 -28.805 -26.157 1.00 52.25 82 ALA A C 1
ATOM 624 O O . ALA A 1 82 ? 35.915 -28.986 -24.993 1.00 52.25 82 ALA A O 1
ATOM 625 N N . GLU A 1 83 ? 35.502 -27.585 -26.695 1.00 52.09 83 GLU A N 1
ATOM 626 C CA . GLU A 1 83 ? 35.545 -26.373 -25.874 1.00 52.09 83 GLU A CA 1
ATOM 627 C C . GLU A 1 83 ? 34.187 -26.186 -25.185 1.00 52.09 83 GLU A C 1
ATOM 629 O O . GLU A 1 83 ? 33.171 -25.845 -25.793 1.00 52.09 83 GLU A O 1
ATOM 634 N N . LEU A 1 84 ? 34.175 -26.475 -23.885 1.00 54.66 84 LEU A N 1
ATOM 635 C CA . LEU A 1 84 ? 33.073 -26.196 -22.975 1.00 54.66 84 LEU A CA 1
ATOM 636 C C . LEU A 1 84 ? 32.852 -24.675 -22.829 1.00 54.66 84 LEU A C 1
ATOM 638 O O . LEU A 1 84 ? 33.813 -23.901 -22.839 1.00 54.66 84 LEU A O 1
ATOM 642 N N . PRO A 1 85 ? 31.604 -24.229 -22.597 1.00 54.66 85 PRO A N 1
ATOM 643 C CA . PRO A 1 85 ? 31.253 -22.828 -22.385 1.00 54.66 85 PRO A CA 1
ATOM 644 C C . PRO A 1 85 ? 31.690 -22.372 -20.982 1.00 54.66 85 PRO A C 1
ATOM 646 O O . PRO A 1 85 ? 30.887 -22.283 -20.058 1.00 54.66 85 PRO A O 1
ATOM 649 N N . GLN A 1 86 ? 32.985 -22.117 -20.797 1.00 55.50 86 GLN A N 1
ATOM 650 C CA . GLN A 1 86 ? 33.549 -21.598 -19.540 1.00 55.50 86 GLN A CA 1
ATOM 651 C C . GLN A 1 86 ? 33.992 -20.130 -19.628 1.00 55.50 86 GLN A C 1
ATOM 653 O O . GLN A 1 86 ? 34.314 -19.529 -18.606 1.00 55.50 86 GLN A O 1
ATOM 658 N N . GLN A 1 87 ? 33.937 -19.507 -20.809 1.00 54.22 87 GLN A N 1
ATOM 659 C CA . GLN A 1 87 ? 34.271 -18.085 -20.980 1.00 54.22 87 GLN A CA 1
ATOM 660 C C . GLN A 1 87 ? 33.139 -17.115 -20.588 1.00 54.22 87 GLN A C 1
ATOM 662 O O . GLN A 1 87 ? 33.386 -15.921 -20.446 1.00 54.22 87 GLN A O 1
ATOM 667 N N . SER A 1 88 ? 31.917 -17.596 -20.345 1.00 54.62 88 SER A N 1
ATOM 668 C CA . SER A 1 88 ? 30.771 -16.743 -19.992 1.00 54.62 88 SER A CA 1
ATOM 669 C C . SER A 1 88 ? 30.758 -16.269 -18.533 1.00 54.62 88 SER A C 1
ATOM 671 O O . SER A 1 88 ? 30.148 -15.248 -18.238 1.00 54.62 88 SER A O 1
ATOM 673 N N . PHE A 1 89 ? 31.454 -16.945 -17.612 1.00 51.47 89 PHE A N 1
ATOM 674 C CA . PHE A 1 89 ? 31.394 -16.602 -16.183 1.00 51.47 89 PHE A CA 1
ATOM 675 C C . PHE A 1 89 ? 32.338 -15.466 -15.755 1.00 51.47 89 PHE A C 1
ATOM 677 O O . PHE A 1 89 ? 32.074 -14.810 -14.750 1.00 51.47 89 PHE A O 1
ATOM 684 N N . LEU A 1 90 ? 33.425 -15.205 -16.492 1.00 52.88 90 LEU A N 1
ATOM 685 C CA . LEU A 1 90 ? 34.379 -14.143 -16.131 1.00 52.88 90 LEU A CA 1
ATOM 686 C C . LEU A 1 90 ? 34.027 -12.769 -16.716 1.00 52.88 90 LEU 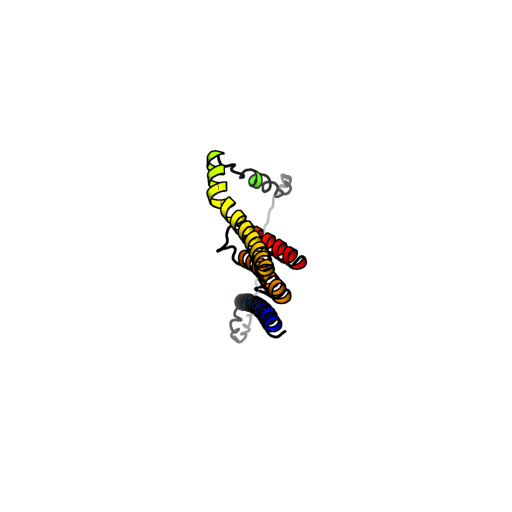A C 1
ATOM 688 O O . LEU A 1 90 ? 34.446 -11.756 -16.159 1.00 52.88 90 LEU A O 1
ATOM 692 N N . ALA A 1 91 ? 33.231 -12.712 -17.786 1.00 52.38 91 ALA A N 1
ATOM 693 C CA . ALA A 1 91 ? 32.806 -11.448 -18.388 1.00 52.38 91 ALA A CA 1
ATOM 694 C C . ALA A 1 91 ? 31.718 -10.728 -17.562 1.00 52.38 91 ALA A C 1
ATOM 696 O O . ALA A 1 91 ? 31.704 -9.502 -17.507 1.00 52.38 91 ALA A O 1
ATOM 697 N N . GLU A 1 92 ? 30.862 -11.475 -16.857 1.00 52.59 92 GLU A N 1
ATOM 698 C CA . GLU A 1 92 ? 29.769 -10.923 -16.038 1.00 52.59 92 GLU A CA 1
ATOM 699 C C . GLU A 1 92 ? 30.282 -10.203 -14.769 1.00 52.59 92 GLU A C 1
ATOM 701 O O . GLU A 1 92 ? 29.687 -9.234 -14.302 1.00 52.59 92 GLU A O 1
ATOM 706 N N . LEU A 1 93 ? 31.426 -10.631 -14.217 1.00 54.84 93 LEU A N 1
ATOM 707 C CA . LEU A 1 93 ? 32.019 -10.037 -13.007 1.00 54.84 93 LEU A CA 1
ATOM 708 C C . LEU A 1 93 ? 32.791 -8.733 -13.269 1.00 54.84 93 LEU A C 1
ATOM 710 O O . LEU A 1 93 ? 33.032 -7.971 -12.333 1.00 54.84 93 LEU A O 1
ATOM 714 N N . ALA A 1 94 ? 33.172 -8.459 -14.519 1.00 52.97 94 ALA A N 1
ATOM 715 C CA . ALA A 1 94 ? 33.997 -7.305 -14.880 1.00 52.97 94 ALA A CA 1
ATOM 716 C C . ALA A 1 94 ? 33.195 -6.005 -15.101 1.00 52.97 94 ALA A C 1
ATOM 718 O O . ALA A 1 94 ? 33.792 -4.940 -15.241 1.00 52.97 94 ALA A O 1
ATOM 719 N N . ALA A 1 95 ? 31.859 -6.065 -15.098 1.00 55.59 95 ALA A N 1
ATOM 720 C CA . ALA A 1 95 ? 30.984 -4.927 -15.400 1.00 55.59 95 ALA A CA 1
ATOM 721 C C . ALA A 1 95 ? 30.347 -4.263 -14.162 1.00 55.59 95 ALA A C 1
ATOM 723 O O . ALA A 1 95 ? 29.363 -3.533 -14.283 1.00 55.59 95 ALA A O 1
ATOM 724 N N . ILE A 1 96 ? 30.892 -4.472 -12.957 1.00 57.78 96 ILE A N 1
ATOM 725 C CA . ILE A 1 96 ? 30.528 -3.644 -11.799 1.00 57.78 96 ILE A CA 1
ATOM 726 C C . ILE A 1 96 ? 31.346 -2.349 -11.880 1.00 57.78 96 ILE A C 1
ATOM 728 O O . ILE A 1 96 ? 32.345 -2.180 -11.184 1.00 57.78 96 ILE A O 1
ATOM 732 N N . GLU A 1 97 ? 30.936 -1.428 -12.755 1.00 63.88 97 GLU A N 1
ATOM 733 C CA . GLU A 1 97 ? 31.390 -0.036 -12.697 1.00 63.88 97 GLU A CA 1
ATOM 734 C C . GLU A 1 97 ? 31.021 0.517 -11.314 1.00 63.88 97 GLU A C 1
ATOM 736 O O . GLU A 1 97 ? 29.847 0.701 -10.993 1.00 63.88 97 GLU A O 1
ATOM 741 N N . ILE A 1 98 ? 32.017 0.729 -10.450 1.00 63.03 98 ILE A N 1
ATOM 742 C CA . ILE A 1 98 ? 31.825 1.398 -9.162 1.00 63.03 98 ILE A CA 1
ATOM 743 C C . ILE A 1 98 ? 31.861 2.905 -9.453 1.00 63.03 98 ILE A C 1
ATOM 745 O O . ILE A 1 98 ? 32.944 3.435 -9.713 1.00 63.03 98 ILE A O 1
ATOM 749 N N . PRO A 1 99 ? 30.718 3.616 -9.433 1.00 63.09 99 PRO A N 1
ATOM 750 C CA . PRO A 1 99 ? 30.697 5.035 -9.750 1.00 63.09 99 PRO A CA 1
ATOM 751 C C . PRO A 1 99 ? 31.459 5.842 -8.678 1.00 63.09 99 PRO A C 1
ATOM 753 O O . PRO A 1 99 ? 31.504 5.434 -7.508 1.00 63.09 99 PRO A O 1
ATOM 756 N N . PRO A 1 100 ? 32.067 6.989 -9.041 1.00 67.62 100 PRO A N 1
ATOM 757 C CA . PRO A 1 100 ? 32.891 7.783 -8.134 1.00 67.62 100 PRO A CA 1
ATOM 758 C C . PRO A 1 100 ? 32.099 8.234 -6.891 1.00 67.62 100 PRO A C 1
ATOM 760 O O . PRO A 1 100 ? 30.892 8.484 -6.973 1.00 67.62 100 PRO A O 1
ATOM 763 N N . PRO A 1 101 ? 32.747 8.387 -5.722 1.00 63.44 101 PRO A N 1
ATOM 764 C CA . PRO A 1 101 ? 32.071 8.600 -4.437 1.00 63.44 101 PRO A CA 1
ATOM 765 C C . PRO A 1 101 ? 31.175 9.850 -4.393 1.00 63.44 101 PRO A C 1
ATOM 767 O O . PRO A 1 101 ? 30.180 9.854 -3.670 1.00 63.44 101 PRO A O 1
ATOM 770 N N . SER A 1 102 ? 31.477 10.879 -5.191 1.00 64.31 102 SER A N 1
ATOM 771 C CA . SER A 1 102 ? 30.654 12.088 -5.327 1.00 64.31 102 SER A CA 1
ATOM 772 C C . SER A 1 102 ? 29.308 11.807 -6.002 1.00 64.31 102 SER A C 1
ATOM 774 O O . SER A 1 102 ? 28.270 12.229 -5.500 1.00 64.31 102 SER A O 1
ATOM 776 N N . SER A 1 103 ? 29.304 11.009 -7.073 1.00 62.88 103 SER A N 1
ATOM 777 C CA . SER A 1 103 ? 28.073 10.585 -7.755 1.00 62.88 103 SER A CA 1
ATOM 778 C C . SER A 1 103 ? 27.215 9.655 -6.892 1.00 62.88 103 SER A C 1
ATOM 780 O O . SER A 1 103 ? 25.994 9.661 -7.000 1.00 62.88 103 SER A O 1
ATOM 782 N N . ARG A 1 104 ? 27.831 8.915 -5.956 1.00 70.06 104 ARG A N 1
ATOM 783 C CA . ARG A 1 104 ? 27.122 8.028 -5.020 1.00 70.06 104 ARG A CA 1
ATOM 784 C C . ARG A 1 104 ? 26.232 8.801 -4.047 1.00 70.06 104 ARG A C 1
ATOM 786 O O . ARG A 1 104 ? 25.168 8.299 -3.690 1.00 70.06 104 ARG A O 1
ATOM 793 N N . PHE A 1 105 ? 26.643 9.996 -3.618 1.00 80.19 105 PHE A N 1
ATOM 794 C CA . PHE A 1 105 ? 25.823 10.838 -2.742 1.00 80.19 105 PHE A CA 1
ATOM 795 C C . PHE A 1 105 ? 24.582 11.359 -3.466 1.00 80.19 105 PHE A C 1
ATOM 797 O O . PHE A 1 105 ? 23.481 11.235 -2.933 1.00 80.19 105 PHE A O 1
ATOM 804 N N . GLU A 1 106 ? 24.741 11.863 -4.690 1.00 83.06 106 GLU A N 1
ATOM 805 C CA . GLU A 1 106 ? 23.634 12.348 -5.521 1.00 83.06 106 GLU A CA 1
ATOM 806 C C . GLU A 1 106 ? 22.661 11.220 -5.892 1.00 83.06 106 GLU A C 1
ATOM 808 O O . GLU A 1 106 ? 21.448 11.374 -5.767 1.00 83.06 106 GLU A O 1
ATOM 813 N N . ASP A 1 107 ? 23.179 10.038 -6.227 1.00 79.50 107 ASP A N 1
ATOM 814 C CA . ASP A 1 107 ? 22.360 8.854 -6.495 1.00 79.50 107 ASP A CA 1
ATOM 815 C C . ASP A 1 107 ? 21.552 8.413 -5.269 1.00 79.50 107 ASP A C 1
ATOM 817 O O . ASP A 1 107 ? 20.388 8.007 -5.370 1.00 79.50 107 ASP A O 1
ATOM 821 N N . VAL A 1 108 ? 22.173 8.450 -4.088 1.00 77.44 108 VAL A N 1
ATOM 822 C CA . VAL A 1 108 ? 21.500 8.078 -2.847 1.00 77.44 108 VAL A CA 1
ATOM 823 C C . VAL A 1 108 ? 20.429 9.106 -2.514 1.00 77.44 108 VAL A C 1
ATOM 825 O O . VAL A 1 108 ? 19.273 8.710 -2.388 1.00 77.44 108 VAL A O 1
ATOM 828 N N . PHE A 1 109 ? 20.771 10.392 -2.433 1.00 77.38 109 PHE A N 1
ATOM 829 C CA . PHE A 1 109 ? 19.838 11.448 -2.031 1.00 77.38 109 PHE A CA 1
ATOM 830 C C . PHE A 1 109 ? 18.739 11.721 -3.065 1.00 77.38 109 PHE A C 1
ATOM 832 O O . PHE A 1 109 ? 17.589 11.927 -2.685 1.00 77.38 109 PHE A O 1
ATOM 839 N N . GLY A 1 110 ? 19.071 11.700 -4.355 1.00 75.62 110 GLY A N 1
ATOM 840 C CA . GLY A 1 110 ? 18.151 12.061 -5.433 1.00 75.62 110 GLY A CA 1
ATOM 841 C C . GLY A 1 110 ? 17.253 10.915 -5.888 1.00 75.62 110 GLY A C 1
ATOM 842 O O . GLY A 1 110 ? 16.081 11.135 -6.185 1.00 75.62 110 GLY A O 1
ATOM 843 N N . ARG A 1 111 ? 17.769 9.678 -5.924 1.00 79.38 111 ARG A N 1
ATOM 844 C CA . ARG A 1 111 ? 17.038 8.539 -6.509 1.00 79.38 111 ARG A CA 1
ATOM 845 C C . ARG A 1 111 ? 16.573 7.521 -5.475 1.00 79.38 111 ARG A C 1
ATOM 847 O O . ARG A 1 111 ? 15.449 7.034 -5.550 1.00 79.38 111 ARG A O 1
ATOM 854 N N . ARG A 1 112 ? 17.421 7.179 -4.504 1.00 82.31 112 ARG A N 1
ATOM 855 C CA . ARG A 1 112 ? 17.197 6.006 -3.636 1.00 82.31 112 ARG A CA 1
ATOM 856 C C . ARG A 1 112 ? 16.462 6.350 -2.339 1.00 82.31 112 ARG A C 1
ATOM 858 O O . ARG A 1 112 ? 15.584 5.596 -1.918 1.00 82.31 112 ARG A O 1
ATOM 865 N N . LEU A 1 113 ? 16.819 7.469 -1.714 1.00 84.81 113 LEU A N 1
ATOM 866 C CA . LEU A 1 113 ? 16.294 7.911 -0.419 1.00 84.81 113 LEU A CA 1
ATOM 867 C C . LEU A 1 113 ? 14.790 8.234 -0.473 1.00 84.81 113 LEU A C 1
ATOM 869 O O . LEU A 1 113 ? 14.071 7.745 0.398 1.00 84.81 113 LEU A O 1
ATOM 873 N N . PRO A 1 114 ? 14.266 8.932 -1.503 1.00 87.44 114 PRO A N 1
ATOM 874 C CA . PRO A 1 114 ? 12.845 9.281 -1.563 1.00 87.44 114 PRO A CA 1
ATOM 875 C C . PRO A 1 114 ? 11.912 8.068 -1.670 1.00 87.44 114 PRO A C 1
ATOM 877 O O . PRO A 1 114 ? 10.832 8.076 -1.091 1.00 87.44 114 PRO A O 1
ATOM 880 N N . ILE A 1 115 ? 12.324 7.000 -2.364 1.00 86.44 115 ILE A N 1
ATOM 881 C CA . ILE A 1 115 ? 11.499 5.791 -2.550 1.00 86.44 115 ILE A CA 1
ATOM 882 C C . ILE A 1 115 ? 11.342 5.031 -1.229 1.00 86.44 115 ILE A C 1
ATOM 884 O O . ILE A 1 115 ? 10.246 4.587 -0.874 1.00 86.44 115 ILE A O 1
ATOM 888 N N . TRP A 1 116 ? 12.444 4.886 -0.491 1.00 84.56 116 TRP A N 1
ATOM 889 C CA . TRP A 1 116 ? 12.429 4.209 0.802 1.00 84.56 116 TRP A CA 1
ATOM 890 C C . TRP A 1 116 ? 11.743 5.071 1.867 1.00 84.56 116 TRP A C 1
ATOM 892 O O . TRP A 1 116 ? 10.899 4.575 2.614 1.00 84.56 116 TRP A O 1
ATOM 902 N N . ALA A 1 117 ? 12.018 6.379 1.863 1.00 87.44 117 ALA A N 1
ATOM 903 C CA . ALA A 1 117 ? 11.338 7.349 2.713 1.00 87.44 117 ALA A CA 1
ATOM 904 C C . ALA A 1 117 ? 9.829 7.385 2.440 1.00 87.44 117 ALA A C 1
ATOM 906 O O . ALA A 1 117 ? 9.053 7.452 3.386 1.00 87.44 117 ALA A O 1
ATOM 907 N N . GLY A 1 118 ? 9.401 7.273 1.180 1.00 87.44 118 GLY A N 1
ATOM 908 C CA . GLY A 1 118 ? 7.990 7.202 0.806 1.00 87.44 118 GLY A CA 1
ATOM 909 C C . GLY A 1 118 ? 7.286 6.002 1.437 1.00 87.44 118 GLY A C 1
ATOM 910 O O . GLY A 1 118 ? 6.264 6.174 2.097 1.00 87.44 118 GLY A O 1
ATOM 911 N N . GLY A 1 119 ? 7.865 4.802 1.319 1.00 85.69 119 GLY A N 1
ATOM 912 C CA . GLY A 1 119 ? 7.313 3.600 1.957 1.00 85.69 119 GLY A CA 1
ATOM 913 C C . GLY A 1 119 ? 7.288 3.690 3.486 1.00 85.69 119 GLY A C 1
ATOM 914 O O . GLY A 1 119 ? 6.278 3.359 4.106 1.00 85.69 119 GLY A O 1
ATOM 915 N N . LEU A 1 120 ? 8.361 4.204 4.097 1.00 86.38 120 LEU A N 1
ATOM 916 C CA . LEU A 1 120 ? 8.434 4.395 5.548 1.00 86.38 120 LEU A CA 1
ATOM 917 C C . LEU A 1 120 ? 7.395 5.410 6.042 1.00 86.38 120 LEU A C 1
ATOM 919 O O . LEU A 1 120 ? 6.690 5.155 7.016 1.00 86.38 120 LEU A O 1
ATOM 923 N N . THR A 1 121 ? 7.263 6.538 5.346 1.00 90.69 121 THR A N 1
ATOM 924 C CA . THR A 1 121 ? 6.281 7.583 5.666 1.00 90.69 121 THR A CA 1
ATOM 925 C C . THR A 1 121 ? 4.868 7.033 5.565 1.00 90.69 121 THR A C 1
ATOM 927 O O . THR A 1 121 ? 4.040 7.306 6.426 1.00 90.69 121 THR A O 1
ATOM 930 N N . LEU A 1 122 ? 4.599 6.212 4.551 1.00 88.38 122 LEU A N 1
ATOM 931 C CA . LEU A 1 122 ? 3.299 5.587 4.353 1.00 88.38 122 LEU A CA 1
ATOM 932 C C . LEU A 1 122 ? 2.948 4.616 5.491 1.00 88.38 122 LEU A C 1
ATOM 934 O O . LEU A 1 122 ? 1.816 4.628 5.976 1.00 88.38 122 LEU A O 1
ATOM 938 N N . ALA A 1 123 ? 3.926 3.840 5.972 1.00 83.12 123 ALA A N 1
ATOM 939 C CA . ALA A 1 123 ? 3.756 2.981 7.143 1.00 83.12 123 ALA A CA 1
ATOM 940 C C . ALA A 1 123 ? 3.474 3.803 8.415 1.00 83.12 123 ALA A C 1
ATOM 942 O O . ALA A 1 123 ? 2.515 3.526 9.137 1.00 83.12 123 ALA A O 1
ATOM 943 N N . VAL A 1 124 ? 4.264 4.854 8.664 1.00 87.06 124 VAL A N 1
ATOM 944 C CA . VAL A 1 124 ? 4.086 5.742 9.826 1.00 87.06 124 VAL A CA 1
ATOM 945 C C . VAL A 1 124 ? 2.731 6.450 9.776 1.00 87.06 124 VAL A C 1
ATOM 947 O O . VAL A 1 124 ? 2.030 6.498 10.785 1.00 87.06 124 VAL A O 1
ATOM 950 N N . ALA A 1 125 ? 2.323 6.945 8.608 1.00 87.69 125 ALA A N 1
ATOM 951 C CA . ALA A 1 125 ? 1.022 7.573 8.406 1.00 87.69 125 ALA A CA 1
ATOM 952 C C . ALA A 1 125 ? -0.124 6.602 8.721 1.00 87.69 125 ALA A C 1
ATOM 954 O O . ALA A 1 125 ? -1.049 6.976 9.439 1.00 87.69 125 ALA A O 1
ATOM 955 N N . GLY A 1 126 ? -0.038 5.349 8.260 1.00 80.00 126 GLY A N 1
ATOM 956 C CA . GLY A 1 126 ? -1.029 4.318 8.575 1.00 80.00 126 GLY A CA 1
ATOM 957 C C . GLY A 1 126 ? -1.198 4.108 10.084 1.00 80.00 126 GLY A C 1
ATOM 958 O O . GLY A 1 126 ? -2.318 4.149 10.593 1.00 80.00 126 GLY A O 1
ATOM 959 N N . VAL A 1 127 ? -0.087 3.967 10.815 1.00 80.06 127 VAL A N 1
ATOM 960 C CA . VAL A 1 127 ? -0.103 3.788 12.280 1.00 80.06 127 VAL A CA 1
ATOM 961 C C . VAL A 1 127 ? -0.655 5.025 12.992 1.00 80.06 127 VAL A C 1
ATOM 963 O O . VAL A 1 127 ? -1.499 4.907 13.883 1.00 80.06 127 VAL A O 1
ATOM 966 N N . LEU A 1 128 ? -0.209 6.221 12.600 1.00 82.50 128 LEU A N 1
ATOM 967 C CA . LEU A 1 128 ? -0.636 7.471 13.229 1.00 82.50 128 LEU A CA 1
ATOM 968 C C . LEU A 1 128 ? -2.119 7.759 13.008 1.00 82.50 128 LEU A C 1
ATOM 970 O O . LEU A 1 128 ? -2.783 8.203 13.940 1.00 82.50 128 LEU A O 1
ATOM 974 N N . VAL A 1 129 ? -2.658 7.472 11.823 1.00 82.31 129 VAL A N 1
ATOM 975 C CA . VAL A 1 129 ? -4.093 7.635 11.541 1.00 82.31 129 VAL A CA 1
ATOM 976 C C . VAL A 1 129 ? -4.933 6.737 12.453 1.00 82.31 129 VAL A C 1
ATOM 978 O O . VAL A 1 129 ? -5.933 7.195 13.013 1.00 82.31 129 VAL A O 1
ATOM 981 N N . VAL A 1 130 ? -4.514 5.482 12.658 1.00 75.81 130 VAL A N 1
ATOM 982 C CA . VAL A 1 130 ? -5.194 4.555 13.579 1.00 75.81 130 VAL A CA 1
ATOM 983 C C . VAL A 1 130 ? -5.118 5.073 15.013 1.00 75.81 130 VAL A C 1
ATOM 985 O O . VAL A 1 130 ? -6.149 5.166 15.680 1.00 75.81 130 VAL A O 1
ATOM 988 N N . ARG A 1 131 ? -3.925 5.468 15.470 1.00 81.50 131 ARG A N 1
ATOM 989 C CA . ARG A 1 131 ? -3.718 5.994 16.825 1.00 81.50 131 ARG A CA 1
ATOM 990 C C . ARG A 1 131 ? -4.543 7.256 17.086 1.00 81.50 131 ARG A C 1
ATOM 992 O O . ARG A 1 131 ? -5.261 7.318 18.080 1.00 81.50 131 ARG A O 1
ATOM 999 N N . TYR A 1 132 ? -4.484 8.228 16.180 1.00 83.44 132 TYR A N 1
ATOM 1000 C CA . TYR A 1 132 ? -5.239 9.476 16.289 1.00 83.44 132 TYR A CA 1
ATOM 1001 C C . TYR A 1 132 ? -6.744 9.214 16.355 1.00 83.44 132 TYR A C 1
ATOM 1003 O O . TYR A 1 132 ? -7.460 9.812 17.155 1.00 83.44 132 TYR A O 1
ATOM 1011 N N . SER A 1 133 ? -7.232 8.262 15.559 1.00 80.88 133 SER A N 1
ATOM 1012 C CA . SER A 1 133 ? -8.631 7.862 15.608 1.00 80.88 133 SER A CA 1
ATOM 1013 C C . SER A 1 133 ? -9.048 7.309 16.979 1.00 80.88 133 SER A C 1
ATOM 1015 O O . SER A 1 133 ? -10.195 7.524 17.390 1.00 80.88 133 SER A O 1
ATOM 1017 N N . ILE A 1 134 ? -8.164 6.573 17.667 1.00 77.94 134 ILE A N 1
ATOM 1018 C CA . ILE A 1 134 ? -8.414 6.031 19.017 1.00 77.94 134 ILE A CA 1
ATOM 1019 C C . ILE A 1 134 ? -8.554 7.173 20.009 1.00 77.94 134 ILE A C 1
ATOM 1021 O O . ILE A 1 134 ? -9.570 7.251 20.695 1.00 77.94 134 ILE A O 1
ATOM 1025 N N . GLU A 1 135 ? -7.576 8.073 20.023 1.00 81.62 135 GLU A N 1
ATOM 1026 C CA . GLU A 1 135 ? -7.529 9.207 20.948 1.00 81.62 135 GLU A CA 1
ATOM 1027 C C . GLU A 1 135 ? -8.714 10.165 20.743 1.00 81.62 135 GLU A C 1
ATOM 1029 O O . GLU A 1 135 ? -9.300 10.643 21.711 1.00 81.62 135 GLU A O 1
ATOM 1034 N N . ALA A 1 136 ? -9.127 10.393 19.495 1.00 84.19 136 ALA A N 1
ATOM 1035 C CA . ALA A 1 136 ? -10.250 11.268 19.174 1.00 84.19 136 ALA A CA 1
ATOM 1036 C C . ALA A 1 136 ? -11.634 10.596 19.301 1.00 84.19 136 ALA A C 1
ATOM 1038 O O . ALA A 1 136 ? -12.653 11.265 19.142 1.00 84.19 136 ALA A O 1
ATOM 1039 N N . GLY A 1 137 ? -11.702 9.276 19.516 1.00 82.19 137 GLY A N 1
ATOM 1040 C CA . GLY A 1 137 ? -12.970 8.532 19.572 1.00 82.19 137 GLY A CA 1
ATOM 1041 C C . GLY A 1 137 ? -13.771 8.514 18.258 1.00 82.19 137 GLY A C 1
ATOM 1042 O O . GLY A 1 137 ? -14.940 8.140 18.261 1.00 82.19 137 GLY A O 1
ATOM 1043 N N . LEU A 1 138 ? -13.158 8.903 17.133 1.00 79.69 138 LEU A N 1
ATOM 1044 C CA . LEU A 1 138 ? -13.835 9.132 15.846 1.00 79.69 138 LEU A CA 1
ATOM 1045 C C . LEU A 1 138 ? -14.281 7.846 15.134 1.00 79.69 138 LEU A C 1
ATOM 1047 O O . LEU A 1 138 ? -15.254 7.865 14.385 1.00 79.69 138 LEU A O 1
ATOM 1051 N N . LEU A 1 139 ? -13.560 6.734 15.319 1.00 79.06 139 LEU A N 1
ATOM 1052 C CA . LEU A 1 139 ? -13.875 5.454 14.674 1.00 79.06 139 LEU A CA 1
ATOM 1053 C C . LEU A 1 139 ? -14.086 4.368 15.728 1.00 79.06 139 LEU A C 1
ATOM 1055 O O . LEU A 1 139 ? -13.415 4.339 16.756 1.00 79.06 139 LEU A O 1
ATOM 1059 N N . SER A 1 140 ? -14.994 3.433 15.454 1.00 83.94 140 SER A N 1
ATOM 1060 C CA . SER A 1 140 ? -15.115 2.223 16.272 1.00 83.94 140 SER A CA 1
ATOM 1061 C C . SER A 1 140 ? -13.900 1.302 16.059 1.00 83.94 140 SER A C 1
ATOM 1063 O O . SER A 1 140 ? -13.309 1.325 14.972 1.00 83.94 140 SER A O 1
ATOM 1065 N N . PRO A 1 141 ? -13.535 0.456 17.045 1.00 83.19 141 PRO A N 1
ATOM 1066 C CA . PRO A 1 141 ? -12.421 -0.491 16.913 1.00 83.19 141 PRO A CA 1
ATOM 1067 C C . PRO A 1 141 ? -12.505 -1.336 15.634 1.00 83.19 141 PRO A C 1
ATOM 1069 O O . PRO A 1 141 ? -11.547 -1.429 14.875 1.00 83.19 141 PRO A O 1
ATOM 1072 N N . TRP A 1 142 ? -13.701 -1.839 15.316 1.00 81.56 142 TRP A N 1
ATOM 1073 C CA . TRP A 1 142 ? -13.950 -2.622 14.105 1.00 81.56 142 TRP A CA 1
ATOM 1074 C C . TRP A 1 142 ? -13.630 -1.872 12.810 1.00 81.56 142 TRP A C 1
ATOM 1076 O O . TRP A 1 142 ? -13.054 -2.446 11.889 1.00 81.56 142 TRP A O 1
ATOM 1086 N N . VAL A 1 143 ? -13.995 -0.591 12.722 1.00 82.25 143 VAL A N 1
ATOM 1087 C CA . VAL A 1 143 ? -13.756 0.214 11.515 1.00 82.25 143 VAL A CA 1
ATOM 1088 C C . VAL A 1 143 ? -12.260 0.457 11.322 1.00 82.25 143 VAL A C 1
ATOM 1090 O O . VAL A 1 143 ? -11.776 0.343 10.197 1.00 82.25 143 VAL A O 1
ATOM 1093 N N . ARG A 1 144 ? -11.512 0.701 12.406 1.00 84.06 144 ARG A N 1
ATOM 1094 C CA . ARG A 1 144 ? -10.049 0.862 12.352 1.00 84.06 144 ARG A CA 1
ATOM 1095 C C . ARG A 1 144 ? -9.359 -0.369 11.771 1.00 84.06 144 ARG A C 1
ATOM 1097 O O . ARG A 1 144 ? -8.569 -0.233 10.838 1.00 84.06 144 ARG A O 1
ATOM 1104 N N . VAL A 1 145 ? -9.712 -1.555 12.271 1.00 84.81 145 VAL A N 1
ATOM 1105 C CA . VAL A 1 145 ? -9.148 -2.826 11.795 1.00 84.81 145 VAL A CA 1
ATOM 1106 C C . VAL A 1 145 ? -9.434 -3.024 10.307 1.00 84.81 145 VAL A C 1
ATOM 1108 O O . VAL A 1 145 ? -8.533 -3.367 9.548 1.00 84.81 145 VAL A O 1
ATOM 1111 N N . MET A 1 146 ? -10.659 -2.741 9.858 1.00 82.25 146 MET A N 1
ATOM 1112 C CA . MET A 1 146 ? -11.021 -2.867 8.441 1.00 82.25 146 MET A CA 1
ATOM 1113 C C . MET A 1 146 ? -10.232 -1.914 7.544 1.00 82.25 146 MET A C 1
ATOM 1115 O O . MET A 1 146 ? -9.676 -2.358 6.542 1.00 82.25 146 MET A O 1
ATOM 1119 N N . PHE A 1 147 ? -10.137 -0.631 7.899 1.00 84.12 147 PHE A N 1
ATOM 1120 C CA . PHE A 1 147 ? -9.355 0.330 7.116 1.00 84.12 147 PHE A CA 1
ATOM 1121 C C . PHE A 1 147 ? -7.884 -0.069 7.029 1.00 84.12 147 PHE A C 1
ATOM 1123 O O . PHE A 1 147 ? -7.313 -0.043 5.940 1.00 84.12 147 PHE A O 1
ATOM 1130 N N . GLY A 1 148 ? -7.286 -0.482 8.146 1.00 85.88 148 GLY A N 1
ATOM 1131 C CA . GLY A 1 148 ? -5.898 -0.923 8.156 1.00 85.88 148 GLY A CA 1
ATOM 1132 C C . GLY A 1 148 ? -5.670 -2.208 7.351 1.00 85.88 148 GLY A C 1
ATOM 1133 O O . GLY A 1 148 ? -4.669 -2.308 6.645 1.00 85.88 148 GLY A O 1
ATOM 1134 N N . LEU A 1 149 ? -6.613 -3.155 7.381 1.00 87.44 149 LEU A N 1
ATOM 1135 C CA . LEU A 1 149 ? -6.528 -4.398 6.609 1.00 87.44 149 LEU A CA 1
ATOM 1136 C C . LEU A 1 149 ? -6.629 -4.134 5.101 1.00 87.44 149 LEU A C 1
ATOM 1138 O O . LEU A 1 149 ? -5.816 -4.652 4.337 1.00 87.44 149 LEU A O 1
ATOM 1142 N N . ILE A 1 150 ? -7.559 -3.272 4.672 1.00 87.00 150 ILE A N 1
ATOM 1143 C CA . ILE A 1 150 ? -7.659 -2.825 3.270 1.00 87.00 150 ILE A CA 1
ATOM 1144 C C . ILE A 1 150 ? -6.395 -2.101 2.848 1.00 87.00 150 ILE A C 1
ATOM 1146 O O . ILE A 1 150 ? -5.877 -2.356 1.766 1.00 87.00 150 ILE A O 1
ATOM 1150 N N . PHE A 1 151 ? -5.920 -1.177 3.680 1.00 87.19 151 PHE A N 1
ATOM 1151 C CA . PHE A 1 151 ? -4.757 -0.369 3.365 1.00 87.19 151 PHE A CA 1
ATOM 1152 C C . PHE A 1 151 ? -3.519 -1.256 3.211 1.00 87.19 151 PHE A C 1
ATOM 1154 O O . PHE A 1 151 ? -2.876 -1.220 2.166 1.00 87.19 151 PHE A O 1
ATOM 1161 N N . GLY A 1 152 ? -3.252 -2.140 4.176 1.00 89.50 152 GLY A N 1
ATOM 1162 C CA . GLY A 1 152 ? -2.147 -3.096 4.114 1.00 89.50 152 GLY A CA 1
ATOM 1163 C C . GLY A 1 152 ? -2.242 -4.050 2.918 1.00 89.50 152 GLY A C 1
ATOM 1164 O O . GLY A 1 152 ? -1.266 -4.210 2.184 1.00 89.50 152 GLY A O 1
ATOM 1165 N N . ALA A 1 153 ? -3.423 -4.622 2.656 1.00 89.38 153 ALA A N 1
ATOM 1166 C CA . ALA A 1 153 ? -3.651 -5.461 1.478 1.00 89.38 153 ALA A CA 1
ATOM 1167 C C . ALA A 1 153 ? -3.471 -4.678 0.165 1.00 89.38 153 ALA A C 1
ATOM 1169 O O . ALA A 1 153 ? -2.886 -5.191 -0.787 1.00 89.38 153 ALA A O 1
ATOM 1170 N N . GLY A 1 154 ? -3.918 -3.422 0.121 1.00 89.06 154 GLY A N 1
ATOM 1171 C CA . GLY A 1 154 ? -3.746 -2.518 -1.012 1.00 89.06 154 GLY A CA 1
ATOM 1172 C C . GLY A 1 154 ? -2.280 -2.200 -1.298 1.00 89.06 154 GLY A C 1
ATOM 1173 O O . GLY A 1 154 ? -1.891 -2.159 -2.462 1.00 89.06 154 GLY A O 1
ATOM 1174 N N . LEU A 1 155 ? -1.443 -2.051 -0.266 1.00 90.56 155 LEU A N 1
ATOM 1175 C CA . LEU A 1 155 ? 0.006 -1.875 -0.427 1.00 90.56 155 LEU A CA 1
ATOM 1176 C C . LEU A 1 155 ? 0.675 -3.123 -1.010 1.00 90.56 155 LEU A C 1
ATOM 1178 O O . LEU A 1 155 ? 1.480 -3.009 -1.934 1.00 90.56 155 LEU A O 1
ATOM 1182 N N . ILE A 1 156 ? 0.295 -4.314 -0.538 1.00 89.00 156 ILE A N 1
ATOM 1183 C CA . ILE A 1 156 ? 0.783 -5.585 -1.096 1.00 89.00 156 ILE A CA 1
ATOM 1184 C C . ILE A 1 156 ? 0.321 -5.742 -2.553 1.00 89.00 156 ILE A C 1
ATOM 1186 O O . ILE A 1 156 ? 1.124 -6.058 -3.429 1.00 89.00 156 ILE A O 1
ATOM 1190 N N . GLY A 1 157 ? -0.946 -5.437 -2.846 1.00 88.62 157 GLY A N 1
ATOM 1191 C CA . GLY A 1 157 ? -1.461 -5.402 -4.216 1.00 88.62 157 GLY A CA 1
ATOM 1192 C C . GLY A 1 157 ? -0.725 -4.383 -5.092 1.00 88.62 157 GLY A C 1
ATOM 1193 O O . GLY A 1 157 ? -0.407 -4.665 -6.245 1.00 88.62 157 GLY A O 1
ATOM 1194 N N . GLY A 1 158 ? -0.374 -3.221 -4.540 1.00 87.38 158 GLY A N 1
ATOM 1195 C CA . GLY A 1 158 ? 0.465 -2.223 -5.198 1.00 87.38 158 GLY A CA 1
ATOM 1196 C C . GLY A 1 158 ? 1.860 -2.756 -5.529 1.00 87.38 158 GLY A C 1
ATOM 1197 O O . GLY A 1 158 ? 2.359 -2.510 -6.627 1.00 87.38 158 GLY A O 1
ATOM 1198 N N . ALA A 1 159 ? 2.465 -3.539 -4.631 1.00 88.25 159 ALA A N 1
ATOM 1199 C CA . ALA A 1 159 ? 3.741 -4.208 -4.878 1.00 88.25 159 ALA A CA 1
ATOM 1200 C C . ALA A 1 159 ? 3.633 -5.227 -6.031 1.00 88.25 159 ALA A C 1
ATOM 1202 O O . ALA A 1 159 ? 4.474 -5.236 -6.931 1.00 88.25 159 ALA A O 1
ATOM 1203 N N . GLU A 1 160 ? 2.563 -6.021 -6.070 1.00 88.56 160 GLU A N 1
ATOM 1204 C CA . GLU A 1 160 ? 2.267 -6.957 -7.166 1.00 88.56 160 GLU A CA 1
ATOM 1205 C C . GLU A 1 160 ? 2.032 -6.242 -8.505 1.00 88.56 160 GLU A C 1
ATOM 1207 O O . GLU A 1 160 ? 2.521 -6.665 -9.554 1.00 88.56 160 GLU A O 1
ATOM 1212 N N . VAL A 1 161 ? 1.324 -5.111 -8.499 1.00 86.00 161 VAL A N 1
ATOM 1213 C CA . VAL A 1 161 ? 1.141 -4.295 -9.708 1.00 86.00 161 VAL A CA 1
ATOM 1214 C C . VAL A 1 161 ? 2.472 -3.699 -10.163 1.00 86.00 161 VAL A C 1
ATOM 1216 O O . VAL A 1 161 ? 2.769 -3.734 -11.357 1.00 86.00 161 VAL A O 1
ATOM 1219 N N . ALA A 1 162 ? 3.306 -3.225 -9.237 1.00 87.12 162 ALA A N 1
ATOM 1220 C CA . ALA A 1 162 ? 4.673 -2.798 -9.531 1.00 87.12 162 ALA A CA 1
ATOM 1221 C C . ALA A 1 162 ? 5.553 -3.962 -10.026 1.00 87.12 162 ALA A C 1
ATOM 1223 O O . ALA A 1 162 ? 6.535 -3.736 -10.728 1.00 87.12 162 ALA A O 1
ATOM 1224 N N . MET A 1 163 ? 5.217 -5.212 -9.686 1.00 83.69 163 MET A N 1
ATOM 1225 C CA . MET A 1 163 ? 5.824 -6.415 -10.267 1.00 83.69 163 MET A CA 1
ATOM 1226 C C . MET A 1 163 ? 5.432 -6.636 -11.710 1.00 83.69 163 MET A C 1
ATOM 1228 O O . MET A 1 163 ? 6.286 -6.826 -12.568 1.00 83.69 163 MET A O 1
ATOM 1232 N N . ARG A 1 164 ? 4.141 -6.542 -11.988 1.00 82.38 164 ARG A N 1
ATOM 1233 C CA . ARG A 1 164 ? 3.598 -6.799 -13.323 1.00 82.38 164 ARG A CA 1
ATOM 1234 C C . ARG A 1 164 ? 3.873 -5.660 -14.302 1.00 82.38 164 ARG A C 1
ATOM 1236 O O . ARG A 1 164 ? 3.872 -5.882 -15.506 1.00 82.38 164 ARG A O 1
ATOM 1243 N N . ARG A 1 165 ? 4.095 -4.441 -13.804 1.00 86.31 165 ARG A N 1
ATOM 1244 C CA . ARG A 1 165 ? 4.351 -3.235 -14.607 1.00 86.31 165 ARG A CA 1
ATOM 1245 C C . ARG A 1 165 ? 5.806 -2.777 -14.542 1.00 86.31 165 ARG A C 1
ATOM 1247 O O . ARG A 1 165 ? 6.058 -1.579 -14.447 1.00 86.31 165 ARG A O 1
ATOM 1254 N N . GLU A 1 166 ? 6.755 -3.701 -14.633 1.00 80.06 166 GLU A N 1
ATOM 1255 C CA . GLU A 1 166 ? 8.195 -3.398 -14.583 1.00 80.06 166 GLU A CA 1
ATOM 1256 C C . GLU A 1 166 ? 8.643 -2.381 -15.655 1.00 80.06 166 GLU A C 1
ATOM 1258 O O . GLU A 1 166 ? 9.507 -1.543 -15.408 1.00 80.06 166 GLU A O 1
ATOM 1263 N N . ALA A 1 167 ? 7.966 -2.348 -16.811 1.00 75.88 167 ALA A N 1
ATOM 1264 C CA . ALA A 1 167 ? 8.204 -1.342 -17.851 1.00 75.88 167 ALA A CA 1
ATOM 1265 C C . ALA A 1 167 ? 7.934 0.109 -17.388 1.00 75.88 167 ALA A C 1
ATOM 1267 O O . ALA A 1 167 ? 8.584 1.044 -17.863 1.00 75.88 167 ALA A O 1
ATOM 1268 N N . VAL A 1 168 ? 6.986 0.299 -16.462 1.00 80.19 168 VAL A N 1
ATOM 1269 C CA . VAL A 1 168 ? 6.596 1.604 -15.896 1.00 80.19 168 VAL A CA 1
ATOM 1270 C C . VAL A 1 168 ? 7.308 1.848 -14.565 1.00 80.19 168 VAL A C 1
ATOM 1272 O O . VAL A 1 168 ? 7.814 2.940 -14.317 1.00 80.19 168 VAL A O 1
ATOM 1275 N N . VAL A 1 169 ? 7.372 0.826 -13.712 1.00 83.38 169 VAL A N 1
ATOM 1276 C CA . VAL A 1 169 ? 8.041 0.863 -12.410 1.00 83.38 169 VAL A CA 1
ATOM 1277 C C . VAL A 1 169 ? 9.378 0.147 -12.535 1.00 83.38 169 VAL A C 1
ATOM 1279 O O . VAL A 1 169 ? 9.493 -1.043 -12.259 1.00 83.38 169 VAL A O 1
ATOM 1282 N N . ARG A 1 170 ? 10.392 0.899 -12.969 1.00 80.81 170 ARG A N 1
ATOM 1283 C CA . ARG A 1 170 ? 11.727 0.357 -13.255 1.00 80.81 170 ARG A CA 1
ATOM 1284 C C . ARG A 1 170 ? 12.563 0.078 -12.010 1.00 80.81 170 ARG A C 1
ATOM 1286 O O . ARG A 1 170 ? 13.505 -0.696 -12.094 1.00 80.81 170 ARG A O 1
ATOM 1293 N N . ASP A 1 171 ? 12.270 0.733 -10.882 1.00 85.81 171 ASP A N 1
ATOM 1294 C CA . ASP A 1 171 ? 13.047 0.559 -9.651 1.00 85.81 171 ASP A CA 1
ATOM 1295 C C . ASP A 1 171 ? 12.425 -0.537 -8.760 1.00 85.81 171 ASP A C 1
ATOM 1297 O O . ASP A 1 171 ? 11.335 -0.333 -8.205 1.00 85.81 171 ASP A O 1
ATOM 1301 N N . PRO A 1 172 ? 13.110 -1.682 -8.556 1.00 85.56 172 PRO A N 1
ATOM 1302 C CA . PRO A 1 172 ? 12.628 -2.773 -7.707 1.00 85.56 172 PRO A CA 1
ATOM 1303 C C . PRO A 1 172 ? 12.349 -2.354 -6.258 1.00 85.56 172 PRO A C 1
ATOM 1305 O O . PRO A 1 172 ? 11.551 -2.991 -5.565 1.00 85.56 172 PRO A O 1
ATOM 1308 N N . ARG A 1 173 ? 12.974 -1.271 -5.782 1.00 87.56 173 ARG A N 1
ATOM 1309 C CA . ARG A 1 173 ? 12.812 -0.773 -4.407 1.00 87.56 173 ARG A CA 1
ATOM 1310 C C . ARG A 1 173 ? 11.396 -0.306 -4.120 1.00 87.56 173 ARG A C 1
ATOM 1312 O O . ARG A 1 173 ? 10.968 -0.393 -2.976 1.00 87.56 173 ARG A O 1
ATOM 1319 N N . VAL A 1 174 ? 10.670 0.162 -5.136 1.00 87.00 174 VAL A N 1
ATOM 1320 C CA . VAL A 1 174 ? 9.269 0.590 -4.991 1.00 87.00 174 VAL A CA 1
ATOM 1321 C C . VAL A 1 174 ? 8.405 -0.593 -4.556 1.00 87.00 174 VAL A C 1
ATOM 1323 O O . VAL A 1 174 ? 7.602 -0.483 -3.635 1.00 87.00 174 VAL A O 1
ATOM 1326 N N . ARG A 1 175 ? 8.617 -1.763 -5.169 1.00 90.19 175 ARG A N 1
ATOM 1327 C CA . ARG A 1 175 ? 7.930 -3.006 -4.797 1.00 90.19 175 ARG A CA 1
ATOM 1328 C C . ARG A 1 175 ? 8.303 -3.451 -3.387 1.00 90.19 175 ARG A C 1
ATOM 1330 O O . ARG A 1 175 ? 7.427 -3.813 -2.610 1.00 90.19 175 ARG A O 1
ATOM 1337 N N . GLN A 1 176 ? 9.593 -3.402 -3.058 1.00 91.50 176 GLN A N 1
ATOM 1338 C CA . GLN A 1 176 ? 10.096 -3.786 -1.737 1.00 91.50 176 GLN A CA 1
ATOM 1339 C C . GLN A 1 176 ? 9.544 -2.880 -0.630 1.00 91.50 176 GLN A C 1
ATOM 1341 O O . GLN A 1 176 ? 9.134 -3.378 0.417 1.00 91.50 176 GLN A O 1
ATOM 1346 N N . SER A 1 177 ? 9.498 -1.564 -0.861 1.00 91.94 177 SER A N 1
ATOM 1347 C CA . SER A 1 177 ? 8.991 -0.605 0.121 1.00 91.94 177 SER A CA 1
ATOM 1348 C C . SER A 1 177 ? 7.480 -0.738 0.316 1.00 91.94 177 SER A C 1
ATOM 1350 O O . SER A 1 177 ? 7.027 -0.746 1.458 1.00 91.94 177 SER A O 1
ATOM 1352 N N . LEU A 1 178 ? 6.712 -0.941 -0.762 1.00 91.06 178 LEU A N 1
ATOM 1353 C CA . LEU A 1 178 ? 5.273 -1.220 -0.696 1.00 91.06 178 LEU A CA 1
ATOM 1354 C C . LEU A 1 178 ? 4.969 -2.522 0.056 1.00 91.06 178 LEU A C 1
ATOM 1356 O O . LEU A 1 178 ? 4.113 -2.531 0.938 1.00 91.06 178 LEU A O 1
ATOM 1360 N N . ALA A 1 179 ? 5.692 -3.604 -0.243 1.00 92.06 179 ALA A N 1
ATOM 1361 C CA . ALA A 1 179 ? 5.509 -4.885 0.435 1.00 92.06 179 ALA A CA 1
ATOM 1362 C C . ALA A 1 179 ? 5.858 -4.792 1.930 1.00 92.06 179 ALA A C 1
ATOM 1364 O O . ALA A 1 179 ? 5.070 -5.216 2.777 1.00 92.06 179 ALA A O 1
ATOM 1365 N N . GLY A 1 180 ? 7.001 -4.182 2.265 1.00 91.12 180 GLY A N 1
ATOM 1366 C CA . GLY A 1 180 ? 7.423 -3.982 3.652 1.00 91.12 180 GLY A CA 1
ATOM 1367 C C . GLY A 1 180 ? 6.442 -3.116 4.446 1.00 91.12 180 GLY A C 1
ATOM 1368 O O . GLY A 1 180 ? 6.038 -3.494 5.546 1.00 91.12 180 GLY A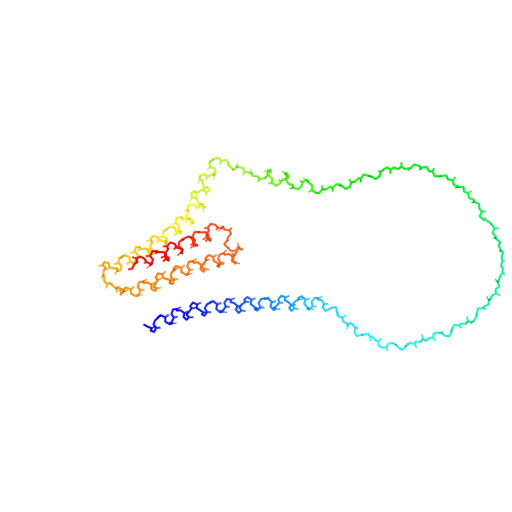 O 1
ATOM 1369 N N . ALA A 1 181 ? 5.994 -1.996 3.868 1.00 91.19 181 ALA A N 1
ATOM 1370 C CA . ALA A 1 181 ? 4.990 -1.128 4.482 1.00 91.19 181 ALA A CA 1
ATOM 1371 C C . ALA A 1 181 ? 3.637 -1.840 4.655 1.00 91.19 181 ALA A C 1
ATOM 1373 O O . ALA A 1 181 ? 2.995 -1.683 5.695 1.00 91.19 181 ALA A O 1
ATOM 1374 N N . GLY A 1 182 ? 3.222 -2.656 3.680 1.00 90.50 182 GLY A N 1
ATOM 1375 C CA . GLY A 1 182 ? 2.006 -3.467 3.757 1.00 90.50 182 GLY A CA 1
ATOM 1376 C C . GLY A 1 182 ? 2.034 -4.463 4.914 1.00 90.50 182 GLY A C 1
ATOM 1377 O O . GLY A 1 182 ? 1.114 -4.475 5.729 1.00 90.50 182 GLY A O 1
ATOM 1378 N N . ILE A 1 183 ? 3.117 -5.234 5.049 1.00 91.69 183 ILE A N 1
ATOM 1379 C CA . ILE A 1 183 ? 3.293 -6.196 6.151 1.00 91.69 183 ILE A CA 1
ATOM 1380 C C . ILE A 1 183 ? 3.314 -5.479 7.506 1.00 91.69 183 ILE A C 1
ATOM 1382 O O . ILE A 1 183 ? 2.603 -5.886 8.424 1.00 91.69 183 ILE A O 1
ATOM 1386 N N . ALA A 1 184 ? 4.083 -4.392 7.628 1.00 90.06 184 ALA A N 1
ATOM 1387 C CA . ALA A 1 184 ? 4.158 -3.614 8.865 1.00 90.06 184 ALA A CA 1
ATOM 1388 C C . ALA A 1 184 ? 2.789 -3.044 9.270 1.00 90.06 184 ALA A C 1
ATOM 1390 O O . ALA A 1 184 ? 2.415 -3.095 10.441 1.00 90.06 184 ALA A O 1
ATOM 1391 N N . THR A 1 185 ? 2.017 -2.554 8.297 1.00 88.19 185 THR A N 1
ATOM 1392 C CA . THR A 1 185 ? 0.654 -2.054 8.519 1.00 88.19 185 THR A CA 1
ATOM 1393 C C . THR A 1 185 ? -0.268 -3.168 9.005 1.00 88.19 185 THR A C 1
ATOM 1395 O O . THR A 1 185 ? -0.966 -2.991 9.999 1.00 88.19 185 THR A O 1
ATOM 1398 N N . LEU A 1 186 ? -0.261 -4.327 8.338 1.00 88.75 186 LEU A N 1
ATOM 1399 C CA . LEU A 1 186 ? -1.088 -5.469 8.737 1.00 88.75 186 LEU A CA 1
ATOM 1400 C C . LEU A 1 186 ? -0.734 -5.952 10.146 1.00 88.75 186 LEU A C 1
ATOM 1402 O O . LEU A 1 186 ? -1.631 -6.252 10.927 1.00 88.75 186 LEU A O 1
ATOM 1406 N N . TYR A 1 187 ? 0.553 -5.959 10.496 1.00 88.25 187 TYR A N 1
ATOM 1407 C CA . TYR A 1 187 ? 0.996 -6.277 11.850 1.00 88.25 187 TYR A CA 1
ATOM 1408 C C . TYR A 1 187 ? 0.497 -5.246 12.871 1.00 88.25 187 TYR A C 1
ATOM 1410 O O . TYR A 1 187 ? -0.077 -5.623 13.890 1.00 88.25 187 TYR A O 1
ATOM 1418 N N . ALA A 1 188 ? 0.625 -3.949 12.584 1.00 86.56 188 ALA A N 1
ATOM 1419 C CA . ALA A 1 188 ? 0.142 -2.893 13.475 1.00 86.56 188 ALA A CA 1
ATOM 1420 C C . ALA A 1 188 ? -1.371 -2.984 13.731 1.00 86.56 188 ALA A C 1
ATOM 1422 O O . ALA A 1 188 ? -1.825 -2.726 14.840 1.00 86.56 188 ALA A O 1
ATOM 1423 N N . VAL A 1 189 ? -2.144 -3.411 12.731 1.00 86.19 189 VAL A N 1
ATOM 1424 C CA . VAL A 1 189 ? -3.591 -3.628 12.865 1.00 86.19 189 VAL A CA 1
ATOM 1425 C C . VAL A 1 189 ? -3.924 -4.748 13.847 1.00 86.19 189 VAL A C 1
ATOM 1427 O O . VAL A 1 189 ? -4.926 -4.646 14.543 1.00 86.19 189 VAL A O 1
ATOM 1430 N N . THR A 1 190 ? -3.097 -5.793 13.952 1.00 84.94 190 THR A N 1
ATOM 1431 C CA . THR A 1 190 ? -3.319 -6.864 14.946 1.00 84.94 190 THR A CA 1
ATOM 1432 C C . THR A 1 190 ? -3.138 -6.399 16.392 1.00 84.94 190 THR A C 1
ATOM 1434 O O . THR A 1 190 ? -3.595 -7.074 17.310 1.00 84.94 190 THR A O 1
ATOM 1437 N N . LEU A 1 191 ? -2.484 -5.252 16.590 1.00 81.00 191 LEU A N 1
ATOM 1438 C CA . LEU A 1 191 ? -2.201 -4.653 17.894 1.00 81.00 191 LEU A CA 1
ATOM 1439 C C . LEU A 1 191 ? -3.184 -3.525 18.266 1.00 81.00 191 LEU A C 1
ATOM 1441 O O . LEU A 1 191 ? -3.065 -2.975 19.361 1.00 81.00 191 LEU A O 1
ATOM 1445 N N . ALA A 1 192 ? -4.094 -3.147 17.360 1.00 73.62 192 ALA A N 1
ATOM 1446 C CA . ALA A 1 192 ? -5.011 -2.007 17.481 1.00 73.62 192 ALA A CA 1
ATOM 1447 C C . ALA A 1 192 ? -6.414 -2.416 17.952 1.00 73.62 192 ALA A C 1
ATOM 1449 O O . ALA A 1 192 ? -7.049 -1.592 18.653 1.00 73.62 192 ALA A O 1
#

Sequence (192 aa):
MPLLLLIVGCLAIGFLWQEVRRLRDRVETLEGWFAASATPVAAVPSQPVYVPLEPLPDLVDAEDRPAEPIAEPVVSTPAPIAELPQQSFLAELAAIEIPPPSSRFEDVFGRRLPIWAGGLTLAVAGVLVVRYSIEAGLLSPWVRVMFGLIFGAGLIGGAEVAMRREAVVRDPRVRQSLAGAGIATLYAVTLA

Secondary structure (DSSP, 8-state):
-HHHHHHHHHHHHHHHHHHHHHHHHHHHHHHHHHHHH----------------PPPP--------------------PPPP---S-THHHHGGGG-----HHHHHHIIIIIIHHHHHHHHHHHHHHHHHHHHHHHTT-S-HHHHHHHHHHHHHHHHHHHHHHHHTTTT---HHHHHHHHHHHHHHHHHHHT-

pLDDT: mean 73.63, std 15.9, range [38.59, 94.75]

Radius of gyration: 36.64 Å; chains: 1; bounding box: 71×66×97 Å